Protein AF-A0A0X8FBD8-F1 (afdb_monomer)

Structure (mmCIF, N/CA/C/O backbone):
data_AF-A0A0X8FBD8-F1
#
_entry.id   AF-A0A0X8FBD8-F1
#
loop_
_atom_site.group_PDB
_atom_site.id
_atom_site.type_symbol
_atom_site.label_atom_id
_atom_site.label_alt_id
_atom_site.label_comp_id
_atom_site.label_asym_id
_atom_site.label_entity_id
_atom_site.label_seq_id
_atom_site.pdbx_PDB_ins_code
_atom_site.Cartn_x
_atom_site.Cartn_y
_atom_site.Cartn_z
_atom_site.occupancy
_atom_site.B_iso_or_equiv
_atom_site.auth_seq_id
_atom_site.auth_comp_id
_atom_site.auth_asym_id
_atom_site.auth_atom_id
_atom_site.pdbx_PDB_model_num
ATOM 1 N N . MET A 1 1 ? -49.196 6.003 57.738 1.00 84.12 1 MET A N 1
ATOM 2 C CA . MET A 1 1 ? -48.244 5.175 58.508 1.00 84.12 1 MET A CA 1
ATOM 3 C C . MET A 1 1 ? -46.988 5.990 58.676 1.00 84.12 1 MET A C 1
ATOM 5 O O . MET A 1 1 ? -46.695 6.771 57.777 1.00 84.12 1 MET A O 1
ATOM 9 N N . ARG A 1 2 ? -46.328 5.874 59.825 1.00 89.88 2 ARG A N 1
ATOM 10 C CA . ARG A 1 2 ? -45.057 6.567 60.070 1.00 89.88 2 ARG A CA 1
ATOM 11 C C . ARG A 1 2 ? -43.894 5.785 59.468 1.00 89.88 2 ARG A C 1
ATOM 13 O O . ARG A 1 2 ? -44.051 4.602 59.158 1.00 89.88 2 ARG A O 1
ATOM 20 N N . GLN A 1 3 ? -42.744 6.432 59.315 1.00 88.75 3 GLN A N 1
ATOM 21 C CA . GLN A 1 3 ? -41.568 5.834 58.681 1.00 88.75 3 GLN A CA 1
ATOM 22 C C . GLN A 1 3 ? -41.144 4.520 59.358 1.00 88.75 3 GLN A C 1
ATOM 24 O O . GLN A 1 3 ? -40.954 3.513 58.678 1.00 88.75 3 GLN A O 1
ATOM 29 N N . GLU A 1 4 ? -41.031 4.509 60.690 1.00 90.44 4 GLU A N 1
ATOM 30 C CA . GLU A 1 4 ? -40.628 3.312 61.449 1.00 90.44 4 GLU A CA 1
ATOM 31 C C . GLU A 1 4 ? -41.605 2.149 61.237 1.00 90.44 4 GLU A C 1
ATOM 33 O O . GLU A 1 4 ? -41.196 1.033 60.932 1.00 90.44 4 GLU A O 1
ATOM 38 N N . GLU A 1 5 ? -42.909 2.430 61.293 1.00 91.00 5 GLU A N 1
ATOM 39 C CA . GLU A 1 5 ? -43.962 1.429 61.091 1.00 91.00 5 GLU A CA 1
ATOM 40 C C . GLU A 1 5 ? -43.919 0.829 59.676 1.00 91.00 5 GLU A C 1
ATOM 42 O O . GLU A 1 5 ? -44.137 -0.371 59.500 1.00 91.00 5 GLU A O 1
ATOM 47 N N . PHE A 1 6 ? -43.626 1.645 58.657 1.00 93.38 6 PHE A N 1
ATOM 48 C CA . PHE A 1 6 ? -43.482 1.178 57.278 1.00 93.38 6 PHE A CA 1
ATOM 49 C C . PHE A 1 6 ? -42.265 0.266 57.109 1.00 93.38 6 PHE A C 1
ATOM 51 O O . PHE A 1 6 ? -42.386 -0.828 56.552 1.00 93.38 6 PHE A O 1
ATOM 58 N N . LEU A 1 7 ? -41.105 0.704 57.605 1.00 91.88 7 LEU A N 1
ATOM 59 C CA . LEU A 1 7 ? -39.848 -0.033 57.494 1.00 91.88 7 LEU A CA 1
ATOM 60 C C . LEU A 1 7 ? -39.889 -1.352 58.271 1.00 91.88 7 LEU A C 1
ATOM 62 O O . LEU A 1 7 ? -39.402 -2.367 57.769 1.00 91.88 7 LEU A O 1
ATOM 66 N N . ASP A 1 8 ? -40.516 -1.372 59.446 1.00 93.19 8 ASP A N 1
ATOM 67 C CA . ASP A 1 8 ? -40.697 -2.590 60.236 1.00 93.19 8 ASP A CA 1
ATOM 68 C C . ASP A 1 8 ? -41.590 -3.602 59.515 1.00 93.19 8 ASP A C 1
ATOM 70 O O . ASP A 1 8 ? -41.258 -4.788 59.435 1.00 93.19 8 ASP A O 1
ATOM 74 N N . LEU A 1 9 ? -42.703 -3.145 58.931 1.00 91.69 9 LEU A N 1
ATOM 75 C CA . LEU A 1 9 ? -43.590 -4.008 58.151 1.00 91.69 9 LEU A CA 1
ATOM 76 C C . LEU A 1 9 ? -42.899 -4.540 56.892 1.00 91.69 9 LEU A C 1
ATOM 78 O O . LEU A 1 9 ? -43.000 -5.732 56.605 1.00 91.69 9 LEU A O 1
ATOM 82 N N . LEU A 1 10 ? -42.169 -3.690 56.167 1.00 90.44 10 LEU A N 1
ATOM 83 C CA . LEU A 1 10 ? -41.401 -4.086 54.987 1.00 90.44 10 LEU A CA 1
ATOM 84 C C . LEU A 1 10 ? -40.360 -5.160 55.344 1.00 90.44 10 LEU A C 1
ATOM 86 O O . LEU A 1 10 ? -40.333 -6.229 54.734 1.00 90.44 10 LEU A O 1
ATOM 90 N N . THR A 1 11 ? -39.583 -4.929 56.405 1.00 88.88 11 THR A N 1
ATOM 91 C CA . THR A 1 11 ? -38.586 -5.87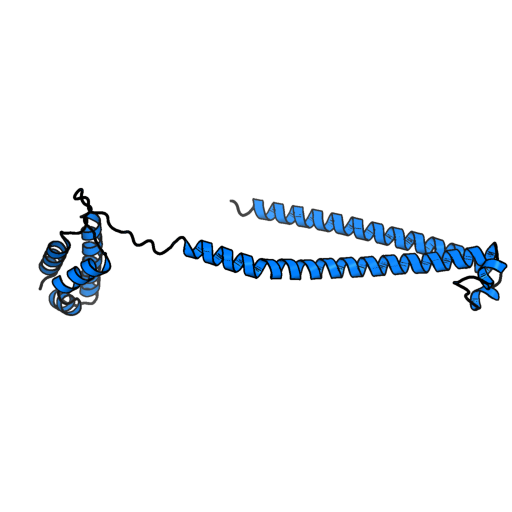3 56.941 1.00 88.88 11 THR A CA 1
ATOM 92 C C . THR A 1 11 ? -39.242 -7.196 57.356 1.00 88.88 11 THR A C 1
ATOM 94 O O . THR A 1 11 ? -38.748 -8.277 57.032 1.00 88.88 11 THR A O 1
ATOM 97 N N . TYR A 1 12 ? -40.399 -7.136 58.021 1.00 89.44 12 TYR A N 1
ATOM 98 C CA . TYR A 1 12 ? -41.150 -8.318 58.447 1.00 89.44 12 TYR A CA 1
ATOM 99 C C . TYR A 1 12 ? -41.611 -9.192 57.272 1.00 89.44 12 TYR A C 1
ATOM 101 O O . TYR A 1 12 ? -41.594 -10.425 57.382 1.00 89.44 12 TYR A O 1
ATOM 109 N N . TYR A 1 13 ? -42.023 -8.584 56.155 1.00 87.12 13 TYR A N 1
ATOM 110 C CA . TYR A 1 13 ? -42.410 -9.315 54.945 1.00 87.12 13 TYR A CA 1
ATOM 111 C C . TYR A 1 13 ? -41.198 -9.850 54.169 1.00 87.12 13 TYR A C 1
ATOM 113 O O . TYR A 1 13 ? -41.278 -10.944 53.610 1.00 87.12 13 TYR A O 1
ATOM 121 N N . LEU A 1 14 ? -40.066 -9.143 54.207 1.00 85.56 14 LEU A N 1
ATOM 122 C CA . LEU A 1 14 ? -38.806 -9.542 53.572 1.00 85.56 14 LEU A CA 1
ATOM 123 C C . LEU A 1 14 ? -37.978 -10.546 54.387 1.00 85.56 14 LEU A C 1
ATOM 125 O O . LEU A 1 14 ? -36.948 -10.994 53.901 1.00 85.56 14 LEU A O 1
ATOM 129 N N . ARG A 1 15 ? -38.433 -10.985 55.571 1.00 83.62 15 ARG A N 1
ATOM 130 C CA . ARG A 1 15 ? -37.716 -11.910 56.485 1.00 83.62 15 ARG A CA 1
ATOM 131 C C . ARG A 1 15 ? -37.234 -13.244 55.890 1.00 83.62 15 ARG A C 1
ATOM 133 O O . ARG A 1 15 ? -36.604 -14.031 56.585 1.00 83.62 15 ARG A O 1
ATOM 140 N N . ARG A 1 16 ? -37.651 -13.571 54.664 1.00 77.88 16 ARG A N 1
ATOM 141 C CA . ARG A 1 16 ? -37.208 -14.759 53.917 1.00 77.88 16 ARG A CA 1
ATOM 142 C C . ARG A 1 16 ? -35.927 -14.509 53.112 1.00 77.88 16 ARG A C 1
ATOM 144 O O . ARG A 1 16 ? -35.362 -15.468 52.599 1.00 77.88 16 ARG A O 1
ATOM 151 N N . LEU A 1 17 ? -35.506 -13.253 52.975 1.00 75.88 17 LEU A N 1
ATOM 152 C CA . LEU A 1 17 ? -34.260 -12.850 52.332 1.00 75.88 17 LEU A CA 1
ATOM 153 C C . LEU A 1 17 ? -33.100 -12.844 53.344 1.00 75.88 17 LEU A C 1
ATOM 155 O O . LEU A 1 17 ? -33.345 -12.798 54.549 1.00 75.88 17 LEU A O 1
ATOM 159 N N . PRO A 1 18 ? -31.837 -12.874 52.884 1.00 77.38 18 PRO A N 1
ATOM 160 C CA . PRO A 1 18 ? -30.685 -12.704 53.764 1.00 77.38 18 PRO A CA 1
ATOM 161 C C . PRO A 1 18 ? -30.680 -11.334 54.449 1.00 77.38 18 PRO A C 1
ATOM 163 O O . PRO A 1 18 ? -30.996 -10.323 53.820 1.00 77.38 18 PRO A O 1
ATOM 166 N N . ASP A 1 19 ? -30.222 -11.287 55.702 1.00 77.50 19 ASP A N 1
ATOM 167 C CA . ASP A 1 19 ? -30.170 -10.057 56.508 1.00 77.50 19 ASP A CA 1
ATOM 168 C C . ASP A 1 19 ? -29.402 -8.913 55.827 1.00 77.50 19 ASP A C 1
ATOM 170 O O . ASP A 1 19 ? -29.756 -7.748 56.001 1.00 77.50 19 ASP A O 1
ATOM 174 N N . SER A 1 20 ? -28.381 -9.226 55.018 1.00 73.75 20 SER A N 1
ATOM 175 C CA . SER A 1 20 ? -27.638 -8.227 54.240 1.00 73.75 20 SER A CA 1
ATOM 176 C C . SER A 1 20 ? -28.516 -7.533 53.196 1.00 73.75 20 SER A C 1
ATOM 178 O O . SER A 1 20 ? -28.495 -6.315 53.096 1.00 73.75 20 SER A O 1
ATOM 180 N N . VAL A 1 21 ? -29.340 -8.296 52.473 1.00 75.31 21 VAL A N 1
ATOM 181 C CA . VAL A 1 21 ? -30.252 -7.767 51.446 1.00 75.31 21 VAL A CA 1
ATOM 182 C C . VAL A 1 21 ? -31.375 -6.964 52.098 1.00 75.31 21 VAL A C 1
ATOM 184 O O . VAL A 1 21 ? -31.746 -5.899 51.615 1.00 75.31 21 VAL A O 1
ATOM 187 N N . ILE A 1 22 ? -31.892 -7.442 53.233 1.00 83.44 22 ILE A N 1
ATOM 188 C CA . ILE A 1 22 ? -32.902 -6.719 54.012 1.00 83.44 22 ILE A CA 1
ATOM 189 C C . ILE A 1 22 ? -32.346 -5.373 54.500 1.00 83.44 22 ILE A C 1
ATOM 191 O O . ILE A 1 22 ? -33.050 -4.365 54.439 1.00 83.44 22 ILE A O 1
ATOM 195 N N . ALA A 1 23 ? -31.097 -5.343 54.977 1.00 83.00 23 ALA A N 1
ATOM 196 C CA . ALA A 1 23 ? -30.445 -4.117 55.425 1.00 83.00 23 ALA A CA 1
ATOM 197 C C . ALA A 1 23 ? -30.258 -3.108 54.283 1.00 83.00 23 ALA A C 1
ATOM 199 O O . ALA A 1 23 ? -30.539 -1.927 54.494 1.00 83.00 23 ALA A O 1
ATOM 200 N N . ASP A 1 24 ? -29.858 -3.576 53.099 1.00 81.06 24 ASP A N 1
ATOM 201 C CA . ASP A 1 24 ? -29.696 -2.744 51.903 1.00 81.06 24 ASP A CA 1
ATOM 202 C C . ASP A 1 24 ? -31.042 -2.154 51.449 1.00 81.06 24 ASP A C 1
ATOM 204 O O . ASP A 1 24 ? -31.176 -0.937 51.336 1.00 81.06 24 ASP A O 1
ATOM 208 N N . ILE A 1 25 ? -32.089 -2.980 51.310 1.00 84.06 25 ILE A N 1
ATOM 209 C CA . ILE A 1 25 ? -33.434 -2.502 50.938 1.00 84.06 25 ILE A CA 1
ATOM 210 C C . ILE A 1 25 ? -33.949 -1.493 51.972 1.00 84.06 25 ILE A C 1
ATOM 212 O O . ILE A 1 25 ? -34.486 -0.442 51.626 1.00 84.06 25 ILE A O 1
ATOM 216 N N . ARG A 1 26 ? -33.777 -1.777 53.267 1.00 89.88 26 ARG A N 1
ATOM 217 C CA . ARG A 1 26 ? -34.198 -0.859 54.333 1.00 89.88 26 ARG A CA 1
ATOM 218 C C . ARG A 1 26 ? -33.474 0.487 54.242 1.00 89.88 26 ARG A C 1
ATOM 220 O O . ARG A 1 26 ? -34.102 1.516 54.493 1.00 89.88 26 ARG A O 1
ATOM 227 N N . GLN A 1 27 ? -32.185 0.483 53.904 1.00 87.50 27 GLN A N 1
ATOM 228 C CA . GLN A 1 27 ? -31.391 1.696 53.722 1.00 87.50 27 GLN A CA 1
ATOM 229 C C . GLN A 1 27 ? -31.925 2.540 52.556 1.00 87.50 27 GLN A C 1
ATOM 231 O O . GLN A 1 27 ? -32.144 3.736 52.743 1.00 87.50 27 GLN A O 1
ATOM 236 N N . ASP A 1 28 ? -32.229 1.924 51.411 1.00 85.50 28 ASP A N 1
ATOM 237 C CA . ASP A 1 28 ? -32.773 2.616 50.233 1.00 85.50 28 ASP A CA 1
ATOM 238 C C . ASP A 1 28 ? -34.084 3.351 50.556 1.00 85.50 28 ASP A C 1
ATOM 240 O O . ASP A 1 28 ? -34.264 4.529 50.231 1.00 85.50 28 ASP A O 1
ATOM 244 N N . TYR A 1 29 ? -35.003 2.682 51.260 1.00 88.38 29 TYR A N 1
ATOM 245 C CA . TYR A 1 29 ? -36.258 3.312 51.670 1.00 88.38 29 TYR A CA 1
ATOM 246 C C . TYR A 1 29 ? -36.037 4.390 52.734 1.00 88.38 29 TYR A C 1
ATOM 248 O O . TYR A 1 29 ? -36.679 5.436 52.673 1.00 88.38 29 TYR A O 1
ATOM 256 N N . MET A 1 30 ? -35.108 4.204 53.674 1.00 90.12 30 MET A N 1
ATOM 257 C CA . MET A 1 30 ? -34.765 5.241 54.652 1.00 90.12 30 MET A CA 1
ATOM 258 C C . MET A 1 30 ? -34.222 6.510 53.975 1.00 90.12 30 MET A C 1
ATOM 260 O O . MET A 1 30 ? -34.601 7.620 54.355 1.00 90.12 30 MET A O 1
ATOM 264 N N . GLU A 1 31 ? -33.391 6.363 52.941 1.00 87.19 31 GLU A N 1
ATOM 265 C CA . GLU A 1 31 ? -32.913 7.479 52.119 1.00 87.19 31 GLU A CA 1
ATOM 266 C C . GLU A 1 31 ? -34.060 8.149 51.351 1.00 87.19 31 GLU A C 1
ATOM 268 O O . GLU A 1 31 ? -34.134 9.380 51.302 1.00 87.19 31 GLU A O 1
ATOM 273 N N . HIS A 1 32 ? -35.020 7.370 50.844 1.00 83.75 32 HIS A N 1
ATOM 274 C CA . HIS A 1 32 ? -36.220 7.904 50.199 1.00 83.75 32 HIS A CA 1
ATOM 275 C C . HIS A 1 32 ? -37.081 8.745 51.160 1.00 83.75 32 HIS A C 1
ATOM 277 O O . HIS A 1 32 ? -37.551 9.826 50.790 1.00 83.75 32 HIS A O 1
ATOM 283 N N . TYR A 1 33 ? -37.262 8.298 52.408 1.00 89.31 33 TYR A N 1
ATOM 284 C CA . TYR A 1 33 ? -37.936 9.094 53.441 1.00 89.31 33 TYR A CA 1
ATOM 285 C C . TYR A 1 33 ? -37.159 10.374 53.761 1.00 89.31 33 TYR A C 1
ATOM 287 O O . TYR A 1 33 ? -37.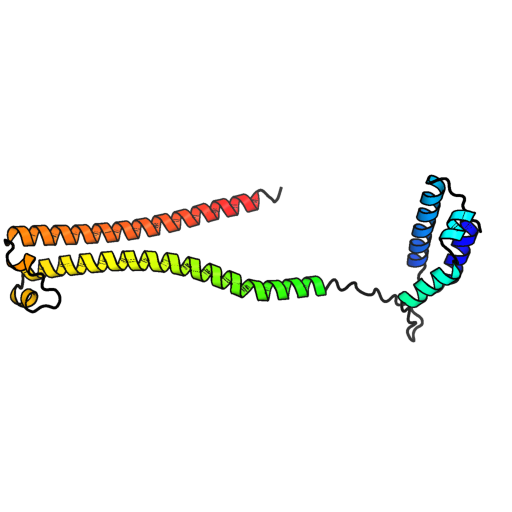752 11.452 53.806 1.00 89.31 33 TYR A O 1
ATOM 295 N N . ALA A 1 34 ? -35.832 10.297 53.895 1.00 88.69 34 ALA A N 1
ATOM 296 C CA . ALA A 1 34 ? -34.993 11.471 54.136 1.00 88.69 34 ALA A CA 1
ATOM 297 C C . ALA A 1 34 ? -35.103 12.511 53.004 1.00 88.69 34 ALA A C 1
ATOM 299 O O . ALA A 1 34 ? -35.205 13.712 53.265 1.00 88.69 34 ALA A O 1
ATOM 300 N N . MET A 1 35 ? -35.146 12.062 51.745 1.00 84.38 35 MET A N 1
ATOM 301 C CA . MET A 1 35 ? -35.350 12.934 50.585 1.00 84.38 35 MET A CA 1
ATOM 302 C C . MET A 1 35 ? -36.744 13.572 50.567 1.00 84.38 35 MET A C 1
ATOM 304 O O . MET A 1 35 ? -36.861 14.760 50.267 1.00 84.38 35 MET A O 1
ATOM 308 N N . GLY A 1 36 ? -37.794 12.817 50.900 1.00 83.00 36 GLY A N 1
ATOM 309 C CA . GLY A 1 36 ? -39.162 13.338 50.975 1.00 83.00 36 GLY A CA 1
ATOM 310 C C . GLY A 1 36 ? -39.339 14.376 52.087 1.00 83.00 36 GLY A C 1
ATOM 311 O O . GLY A 1 36 ? -39.935 15.430 51.857 1.00 83.00 36 GLY A O 1
ATOM 312 N N . LEU A 1 37 ? -38.737 14.134 53.255 1.00 89.81 37 LEU A N 1
ATOM 313 C CA . LEU A 1 37 ? -38.725 15.078 54.376 1.00 89.81 37 LEU A CA 1
ATOM 314 C C . LEU A 1 37 ? -37.976 16.369 54.015 1.00 89.81 37 LEU A C 1
ATOM 316 O O . LEU A 1 37 ? -38.448 17.466 54.310 1.00 89.81 37 LEU A O 1
ATOM 320 N N . ALA A 1 38 ? -36.847 16.263 53.306 1.00 87.12 38 ALA A N 1
ATOM 321 C CA . ALA A 1 38 ? -36.103 17.424 52.812 1.00 87.12 38 ALA A CA 1
ATOM 322 C C . ALA A 1 38 ? -36.897 18.259 51.787 1.00 87.12 38 ALA A C 1
ATOM 324 O O . ALA A 1 38 ? -36.665 19.459 51.652 1.00 87.12 38 ALA A O 1
ATOM 325 N N . GLN A 1 39 ? -37.848 17.640 51.082 1.00 84.75 39 GLN A N 1
ATOM 326 C CA . GLN A 1 39 ? -38.773 18.307 50.160 1.00 84.75 39 GLN A CA 1
ATOM 327 C C . GLN A 1 39 ? -40.015 18.886 50.863 1.00 84.75 39 GLN A C 1
ATOM 329 O O . GLN A 1 39 ? -40.869 19.471 50.199 1.00 84.75 39 GLN A O 1
ATOM 334 N N . GLY A 1 40 ? -40.108 18.761 52.191 1.00 88.88 40 GLY A N 1
ATOM 335 C CA . GLY A 1 40 ? -41.201 19.301 52.998 1.00 88.88 40 GLY A CA 1
ATOM 336 C C . GLY A 1 40 ? -42.455 18.426 53.057 1.00 88.88 40 GLY A C 1
ATOM 337 O O . GLY A 1 40 ? -43.488 18.918 53.505 1.00 88.88 40 GLY A O 1
ATOM 338 N N . LYS A 1 41 ? -42.384 17.161 52.618 1.00 89.44 41 LYS A N 1
ATOM 339 C CA . LYS A 1 41 ? -43.482 16.190 52.762 1.00 89.44 41 LYS A CA 1
ATOM 340 C C . LYS A 1 41 ? -43.508 15.612 54.173 1.00 89.44 41 LYS A C 1
ATOM 342 O O . LYS A 1 41 ? -42.465 15.515 54.820 1.00 89.44 41 LYS A O 1
ATOM 347 N N . THR A 1 42 ? -44.679 15.194 54.642 1.00 90.19 42 THR A N 1
ATOM 348 C CA . THR A 1 42 ? -44.794 14.450 55.909 1.00 90.19 42 THR A CA 1
ATOM 349 C C . THR A 1 42 ? -44.467 12.968 55.715 1.00 90.19 42 THR A C 1
ATOM 351 O O . THR A 1 42 ? -44.529 12.440 54.603 1.00 90.19 42 THR A O 1
ATOM 354 N N . GLU A 1 43 ? -44.130 12.258 56.795 1.00 89.81 43 GLU A N 1
ATOM 355 C CA . GLU A 1 43 ? -43.881 10.809 56.729 1.00 89.81 43 GLU A CA 1
ATOM 356 C C . GLU A 1 43 ? -45.104 10.044 56.206 1.00 89.81 43 GLU A C 1
ATOM 358 O O . GLU A 1 43 ? -44.971 9.069 55.461 1.00 89.81 43 GLU A O 1
ATOM 363 N N . GLU A 1 44 ? -46.307 10.490 56.563 1.00 89.88 44 GLU A N 1
ATOM 364 C CA . GLU A 1 44 ? -47.553 9.880 56.122 1.00 89.88 44 GLU A CA 1
ATOM 365 C C . GLU A 1 44 ? -47.787 10.058 54.620 1.00 89.88 44 GLU A C 1
ATOM 367 O O . GLU A 1 44 ? -48.250 9.115 53.978 1.00 89.88 44 GLU A O 1
ATOM 372 N N . GLU A 1 45 ? -47.446 11.221 54.059 1.00 87.62 45 GLU A N 1
ATOM 373 C CA . GLU A 1 45 ? -47.540 11.498 52.620 1.00 87.62 45 GLU A CA 1
ATOM 374 C C . GLU A 1 45 ? -46.558 10.639 51.825 1.00 87.62 45 GLU A C 1
ATOM 376 O O . GLU A 1 45 ? -46.950 9.991 50.857 1.00 87.62 45 GLU A O 1
ATOM 381 N N . ILE A 1 46 ? -45.303 10.553 52.277 1.00 88.56 46 ILE A N 1
ATOM 382 C CA . ILE A 1 46 ? -44.279 9.708 51.644 1.00 88.56 46 ILE A CA 1
ATOM 383 C C . ILE A 1 46 ? -44.730 8.246 51.656 1.00 88.56 46 ILE A C 1
ATOM 385 O O . ILE A 1 46 ? -44.648 7.548 50.651 1.00 88.56 46 ILE A O 1
ATOM 389 N N . SER A 1 47 ? -45.274 7.788 52.780 1.00 89.56 47 SER A N 1
ATOM 390 C CA . SER A 1 47 ? -45.783 6.425 52.914 1.00 89.56 47 SER A CA 1
ATOM 391 C C . SER A 1 47 ? -46.966 6.130 51.985 1.00 89.56 47 SER A C 1
ATOM 393 O O . SER A 1 47 ? -47.101 5.014 51.490 1.00 89.56 47 SER A O 1
ATOM 395 N N . GLN A 1 48 ? -47.840 7.111 51.750 1.00 87.62 48 GLN A N 1
ATOM 396 C CA . GLN A 1 48 ? -48.944 6.977 50.798 1.00 87.62 48 GLN A CA 1
ATOM 397 C C . GLN A 1 48 ? -48.447 6.929 49.350 1.00 87.62 48 GLN A C 1
ATOM 399 O O . GLN A 1 48 ? -48.983 6.154 48.562 1.00 87.62 48 GLN A O 1
ATOM 404 N N . GLU A 1 49 ? -47.422 7.715 49.013 1.00 85.50 49 GLU A N 1
ATOM 405 C CA . GLU A 1 49 ? -46.783 7.695 47.692 1.00 85.50 49 GLU A CA 1
ATOM 406 C C . GLU A 1 49 ? -46.048 6.379 47.419 1.00 85.50 49 GLU A C 1
ATOM 408 O O . GLU A 1 49 ? -46.116 5.860 46.306 1.00 85.50 49 GLU A O 1
ATOM 413 N N . LEU A 1 50 ? -45.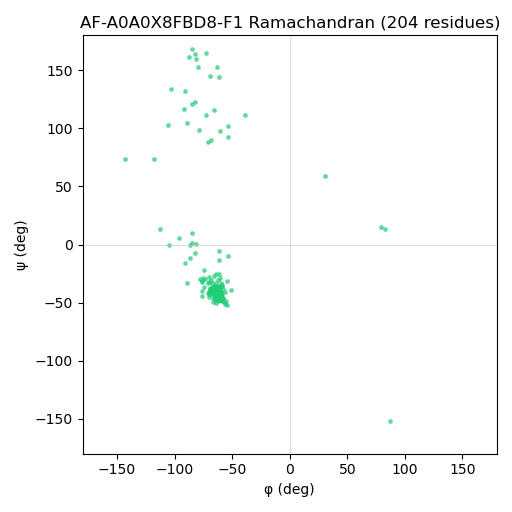372 5.828 48.431 1.00 85.50 50 LEU A N 1
ATOM 414 C CA . LEU A 1 50 ? -44.671 4.547 48.333 1.00 85.50 50 LEU A CA 1
ATOM 415 C C . LEU A 1 50 ? -45.634 3.362 48.175 1.00 85.50 50 LEU A C 1
ATOM 417 O O . LEU A 1 50 ? -45.292 2.378 47.524 1.00 85.50 50 LEU A O 1
ATOM 421 N N . GLY A 1 51 ? -46.841 3.448 48.737 1.00 86.94 51 GLY A N 1
ATOM 422 C CA . GLY A 1 51 ? -47.853 2.398 48.641 1.00 86.94 51 GLY A CA 1
ATOM 423 C C . GLY A 1 51 ? -47.727 1.332 49.733 1.00 86.94 51 GLY A C 1
ATOM 424 O O . GLY A 1 51 ? -47.305 1.605 50.853 1.00 86.94 51 GLY A O 1
ATOM 425 N N . SER A 1 52 ? -48.167 0.103 49.454 1.00 89.38 52 SER A N 1
ATOM 426 C CA . SER A 1 52 ? -48.248 -0.961 50.463 1.00 89.38 52 SER A CA 1
ATOM 427 C C . SER A 1 52 ? -46.892 -1.653 50.683 1.00 89.38 52 SER A C 1
ATOM 429 O O . SER A 1 52 ? -46.387 -2.282 49.749 1.00 89.38 52 SER A O 1
ATOM 431 N N . PRO A 1 53 ? -46.332 -1.679 51.915 1.00 88.19 53 PRO A N 1
ATOM 432 C CA . PRO A 1 53 ? -45.069 -2.377 52.194 1.00 88.19 53 PRO A CA 1
ATOM 433 C C . PRO A 1 53 ? -45.159 -3.884 51.912 1.00 88.19 53 PRO A C 1
ATOM 435 O O . PRO A 1 53 ? -44.162 -4.529 51.601 1.00 88.19 53 PRO A O 1
ATOM 438 N N . ARG A 1 54 ? -46.369 -4.457 51.980 1.00 86.44 54 ARG A N 1
ATOM 439 C CA . ARG A 1 54 ? -46.622 -5.860 51.635 1.00 86.44 54 ARG A CA 1
ATOM 440 C C . ARG A 1 54 ? -46.497 -6.114 50.136 1.00 86.44 54 ARG A C 1
ATOM 442 O O . ARG A 1 54 ? -45.964 -7.147 49.753 1.00 86.44 54 ARG A O 1
ATOM 449 N N . GLU A 1 55 ? -47.028 -5.223 49.305 1.00 83.75 55 GLU A N 1
ATOM 450 C CA . GLU A 1 55 ? -46.978 -5.375 47.844 1.00 83.75 55 GLU A CA 1
ATOM 451 C C . GLU A 1 55 ? -45.555 -5.190 47.335 1.00 83.75 55 GLU A C 1
ATOM 453 O O . GLU A 1 55 ? -45.084 -6.019 46.564 1.00 83.75 55 GLU A O 1
ATOM 458 N N . ILE A 1 56 ? -44.850 -4.192 47.872 1.00 85.00 56 ILE A N 1
ATOM 459 C CA . ILE A 1 56 ? -43.422 -3.979 47.627 1.00 85.00 56 ILE A CA 1
ATOM 460 C C . ILE A 1 56 ? -42.634 -5.250 47.964 1.00 85.00 56 ILE A C 1
ATOM 462 O O . ILE A 1 56 ? -41.899 -5.764 47.130 1.00 85.00 56 ILE A O 1
ATOM 466 N N . ALA A 1 57 ? -42.825 -5.813 49.162 1.00 85.38 57 ALA A N 1
ATOM 467 C CA . ALA A 1 57 ? -42.120 -7.030 49.555 1.00 85.38 57 ALA A CA 1
ATOM 468 C C . ALA A 1 57 ? -42.447 -8.240 48.664 1.00 85.38 57 ALA A C 1
ATOM 470 O O . ALA A 1 57 ? -41.566 -9.051 48.397 1.00 85.38 57 ALA A O 1
ATOM 471 N N . ILE A 1 58 ? -43.698 -8.383 48.214 1.00 80.25 58 ILE A N 1
ATOM 472 C CA . ILE A 1 58 ? -44.092 -9.455 47.289 1.00 80.25 58 ILE A CA 1
ATOM 473 C C . ILE A 1 58 ? -43.402 -9.278 45.935 1.00 80.25 58 ILE A C 1
ATOM 475 O O . ILE A 1 58 ? -42.925 -10.270 45.397 1.00 80.25 58 ILE A O 1
ATOM 479 N N . ASP A 1 59 ? -43.310 -8.052 45.419 1.00 81.00 59 ASP A N 1
ATOM 480 C CA . ASP A 1 59 ? -42.613 -7.760 44.162 1.00 81.00 59 ASP A CA 1
ATOM 481 C C . ASP A 1 59 ? -41.120 -8.109 44.250 1.00 81.00 59 ASP A C 1
ATOM 483 O O . ASP A 1 59 ? -40.588 -8.783 43.369 1.00 81.00 59 ASP A O 1
ATOM 487 N N . TYR A 1 60 ? -40.461 -7.771 45.365 1.00 79.12 60 TYR A N 1
ATOM 488 C CA . TYR A 1 60 ? -39.089 -8.220 45.628 1.00 79.12 60 TYR A CA 1
ATOM 489 C C . TYR A 1 60 ? -38.988 -9.751 45.672 1.00 79.12 60 TYR A C 1
ATOM 491 O O . TYR A 1 60 ? -38.115 -10.335 45.042 1.00 79.12 60 TYR A O 1
ATOM 499 N N . LEU A 1 61 ? -39.895 -10.431 46.376 1.00 77.62 61 LEU A N 1
ATOM 500 C CA . LEU A 1 61 ? -39.864 -11.893 46.490 1.00 77.62 61 LEU A CA 1
ATOM 501 C C . LEU A 1 61 ? -40.159 -12.616 45.161 1.00 77.62 61 LEU A C 1
ATOM 503 O O . LEU A 1 61 ? -39.613 -13.698 44.938 1.00 77.62 61 LEU A O 1
ATOM 507 N N . ASP A 1 62 ? -41.009 -12.050 44.301 1.00 72.81 62 ASP A N 1
ATOM 508 C CA . ASP A 1 62 ? -41.359 -12.613 42.990 1.00 72.81 62 ASP A CA 1
ATOM 509 C C . ASP A 1 62 ? -40.234 -12.394 41.964 1.00 72.81 62 ASP A C 1
ATOM 511 O O . ASP A 1 62 ? -39.873 -13.310 41.216 1.00 72.81 62 ASP A O 1
ATOM 515 N N . ASN A 1 63 ? -39.602 -11.215 41.989 1.00 62.62 63 ASN A N 1
ATOM 516 C CA . ASN A 1 63 ? -38.473 -10.893 41.118 1.00 62.62 63 ASN A CA 1
ATOM 517 C C . ASN A 1 63 ? -37.194 -11.670 41.481 1.00 62.62 63 ASN A C 1
ATOM 519 O O . ASN A 1 63 ? -36.436 -12.040 40.581 1.00 62.62 63 ASN A O 1
ATOM 523 N N . GLU A 1 64 ? -36.959 -11.986 42.760 1.00 58.50 64 GLU A N 1
ATOM 524 C CA . GLU A 1 64 ? -35.678 -12.559 43.204 1.00 58.50 64 GLU A CA 1
ATOM 525 C C . GLU A 1 64 ? -35.574 -14.099 43.110 1.00 58.50 64 GLU A C 1
ATOM 527 O O . GLU A 1 64 ? -34.524 -14.642 43.445 1.00 58.50 64 GLU A O 1
ATOM 532 N N . ARG A 1 65 ? -36.614 -14.834 42.661 1.00 48.78 65 ARG A N 1
ATOM 533 C CA . ARG A 1 65 ? -36.636 -16.320 42.529 1.00 48.78 65 ARG A CA 1
ATOM 534 C C . ARG A 1 65 ? -35.757 -17.052 43.562 1.00 48.78 65 ARG A C 1
ATOM 536 O O . ARG A 1 65 ? -34.838 -17.797 43.213 1.00 48.78 65 ARG A O 1
ATOM 543 N N . VAL A 1 66 ? -36.043 -16.832 44.841 1.00 51.66 66 VAL A N 1
ATOM 544 C CA . VAL A 1 66 ? -35.365 -17.520 45.945 1.00 51.66 66 VAL A CA 1
ATOM 545 C C . VAL A 1 66 ? -35.848 -18.970 45.977 1.00 51.66 66 VAL A C 1
ATOM 547 O O . VAL A 1 66 ? -37.010 -19.231 46.290 1.00 51.66 66 VAL A O 1
ATOM 550 N N . PHE A 1 67 ? -34.973 -19.921 45.645 1.00 48.47 67 PHE A N 1
ATOM 551 C CA . PHE A 1 67 ? -35.238 -21.349 45.833 1.00 48.47 67 PHE A CA 1
ATOM 552 C C . PHE A 1 67 ? -34.483 -21.851 47.066 1.00 48.47 67 PHE A C 1
ATOM 554 O O . PHE A 1 67 ? -33.309 -21.543 47.253 1.00 48.47 67 PHE A O 1
ATOM 561 N N . ILE A 1 68 ? -35.183 -22.613 47.905 1.00 47.06 68 ILE A N 1
ATOM 562 C CA . ILE A 1 68 ? -34.608 -23.355 49.030 1.00 47.06 68 ILE A CA 1
ATOM 563 C C . ILE A 1 68 ? -34.115 -24.682 48.445 1.00 47.06 68 ILE A C 1
ATOM 565 O O . ILE A 1 68 ? -34.915 -25.394 47.834 1.00 47.06 68 ILE A O 1
ATOM 569 N N . ASP A 1 69 ? -32.822 -24.981 48.563 1.00 46.88 69 ASP A N 1
ATOM 570 C CA . ASP A 1 69 ? -32.298 -26.299 48.198 1.00 46.88 69 ASP A CA 1
ATOM 571 C C . ASP A 1 69 ? -32.715 -27.366 49.228 1.00 46.88 69 ASP A C 1
ATOM 573 O O . ASP A 1 69 ? -33.166 -27.051 50.332 1.00 46.88 69 ASP A O 1
ATOM 577 N N . ASP A 1 70 ? -32.588 -28.647 48.871 1.00 46.44 70 ASP A N 1
ATOM 578 C CA . ASP A 1 70 ? -32.986 -29.779 49.727 1.00 46.44 70 ASP A CA 1
ATOM 579 C C . ASP A 1 70 ? -32.209 -29.845 51.070 1.00 46.44 70 ASP A C 1
ATOM 581 O O . ASP A 1 70 ? -32.543 -30.653 51.938 1.00 46.44 70 ASP A O 1
ATOM 585 N N . GLU A 1 71 ? -31.206 -28.978 51.273 1.00 51.97 71 GLU A N 1
ATOM 586 C CA . GLU A 1 71 ? -30.385 -28.857 52.486 1.00 51.97 71 GLU A CA 1
ATOM 587 C C . GLU A 1 71 ? -30.735 -27.623 53.349 1.00 51.97 71 GLU A C 1
ATOM 589 O O . GLU A 1 71 ? -30.179 -27.445 54.436 1.00 51.97 71 GLU A O 1
ATOM 594 N N . GLY A 1 72 ? -31.709 -26.804 52.934 1.00 44.31 72 GLY A N 1
ATOM 595 C CA . GLY A 1 72 ? -32.217 -25.675 53.717 1.00 44.31 72 GLY A CA 1
ATOM 596 C C . GLY A 1 72 ? -31.339 -24.420 53.679 1.00 44.31 72 GLY A C 1
ATOM 597 O O . GLY A 1 72 ? -31.536 -23.524 54.506 1.00 44.31 72 GLY A O 1
ATOM 598 N N . ALA A 1 73 ? -30.393 -24.325 52.740 1.00 42.91 73 ALA A N 1
ATOM 599 C CA . ALA A 1 73 ? -29.562 -23.143 52.550 1.00 42.91 73 ALA A CA 1
ATOM 600 C C . ALA A 1 73 ? -30.206 -22.171 51.541 1.00 42.91 73 ALA A C 1
ATOM 602 O O . ALA A 1 73 ? -30.648 -22.546 50.455 1.00 42.91 73 ALA A O 1
ATOM 603 N N . LEU A 1 74 ? -30.270 -20.885 51.907 1.00 47.03 74 LEU A N 1
ATOM 604 C CA . LEU A 1 74 ? -30.787 -19.822 51.040 1.00 47.03 74 LEU A CA 1
ATOM 605 C C . LEU A 1 74 ? -29.715 -19.418 50.021 1.00 47.03 74 LEU A C 1
ATOM 607 O O . LEU A 1 74 ? -28.827 -18.620 50.322 1.00 47.03 74 LEU A O 1
ATOM 611 N N . ALA A 1 75 ? -29.808 -19.953 48.805 1.00 48.22 75 ALA A N 1
ATOM 612 C CA . ALA A 1 75 ? -28.999 -19.509 47.678 1.00 48.22 75 ALA A CA 1
ATOM 613 C C . ALA A 1 75 ? -29.719 -18.365 46.947 1.00 48.22 75 ALA A C 1
ATOM 615 O O . ALA A 1 75 ? -30.678 -18.583 46.205 1.00 48.22 75 ALA A O 1
ATOM 616 N N . VAL A 1 76 ? -29.252 -17.128 47.153 1.00 45.16 76 VAL A N 1
ATOM 617 C CA . VAL A 1 76 ? -29.639 -15.996 46.302 1.00 45.16 76 VAL A CA 1
ATOM 618 C C . VAL A 1 76 ? -29.072 -16.274 44.920 1.00 45.16 76 VAL A C 1
ATOM 620 O O . VAL A 1 76 ? -27.855 -16.346 44.735 1.00 45.16 76 VAL A O 1
ATOM 623 N N . ASN A 1 77 ? -29.956 -16.456 43.945 1.00 45.75 77 ASN A N 1
ATOM 624 C CA . ASN A 1 77 ? -29.556 -16.443 42.555 1.00 45.75 77 ASN A CA 1
ATOM 625 C C . ASN A 1 77 ? -29.225 -14.979 42.252 1.00 45.75 77 ASN A C 1
ATOM 627 O O . ASN A 1 77 ? -30.105 -14.216 41.865 1.00 45.75 77 ASN A O 1
ATOM 631 N N . GLU A 1 78 ? -27.969 -14.571 42.485 1.00 43.16 78 GLU A N 1
ATOM 632 C CA . GLU A 1 78 ? -27.402 -13.403 41.820 1.00 43.16 78 GLU A CA 1
ATOM 633 C C . GLU A 1 78 ? -27.612 -13.679 40.338 1.00 43.16 78 GLU A C 1
ATOM 635 O O . GLU A 1 78 ? -26.816 -14.372 39.694 1.00 43.16 78 GLU A O 1
ATOM 640 N N . SER A 1 79 ? -28.736 -13.202 39.802 1.00 42.97 79 SER A N 1
ATOM 641 C CA . SER A 1 79 ? -28.940 -13.161 38.379 1.00 42.97 79 SER A CA 1
ATOM 642 C C . SER A 1 79 ? -27.815 -12.269 37.902 1.00 42.97 79 SER A C 1
ATOM 644 O O . SER A 1 79 ? -27.805 -11.046 38.046 1.00 42.97 79 SER A O 1
ATOM 646 N N . GLN A 1 80 ? -26.761 -12.935 37.444 1.00 45.06 80 GLN A N 1
ATOM 647 C CA . GLN A 1 80 ? -25.677 -12.295 36.769 1.00 45.06 80 GLN A CA 1
ATOM 648 C C . GLN A 1 80 ? -26.353 -11.526 35.650 1.00 45.06 80 GLN A C 1
ATOM 650 O O . GLN A 1 80 ? -26.696 -12.097 34.615 1.00 45.06 80 GLN A O 1
ATOM 655 N N . LYS A 1 81 ? -26.502 -10.207 35.830 1.00 42.97 81 LYS A N 1
ATOM 656 C CA . LYS A 1 81 ? -26.378 -9.261 34.731 1.00 42.97 81 LYS A CA 1
ATOM 657 C C . LYS A 1 81 ? -25.231 -9.832 33.921 1.00 42.97 81 LYS A C 1
ATOM 659 O O . LYS A 1 81 ? -24.139 -9.894 34.494 1.00 42.97 81 LYS A O 1
ATOM 664 N N . PRO A 1 82 ? -25.446 -10.350 32.701 1.00 46.81 82 PRO A N 1
ATOM 665 C CA . PRO A 1 82 ? -24.451 -11.204 32.085 1.00 46.81 82 PRO A CA 1
ATOM 666 C C . PRO A 1 82 ? -23.232 -10.336 31.766 1.00 46.81 82 PRO A C 1
ATOM 668 O O . PRO A 1 82 ? -23.091 -9.737 30.705 1.00 46.81 82 PRO A O 1
ATOM 671 N N . ARG A 1 83 ? -22.305 -10.235 32.722 1.00 53.97 83 ARG A N 1
ATOM 672 C CA . ARG A 1 83 ? -20.986 -9.622 32.564 1.00 53.97 83 ARG A CA 1
ATOM 673 C C . ARG A 1 83 ? -20.193 -10.388 31.496 1.00 53.97 83 ARG A C 1
ATOM 675 O O . ARG A 1 83 ? -19.220 -9.866 30.963 1.00 53.97 83 ARG A O 1
ATOM 682 N N . THR A 1 84 ? -20.678 -11.569 31.112 1.00 54.28 84 THR A N 1
ATOM 683 C CA . THR A 1 84 ? -20.229 -12.425 30.015 1.00 54.28 84 THR A CA 1
ATOM 684 C C . THR A 1 84 ? -20.684 -11.987 28.615 1.00 54.28 84 THR A C 1
ATOM 686 O O . THR A 1 84 ? -19.914 -12.185 27.673 1.00 54.28 84 THR A O 1
ATOM 689 N N . VAL A 1 85 ? -21.840 -11.326 28.412 1.00 60.06 85 VAL A N 1
ATOM 690 C CA . VAL A 1 85 ? -22.219 -10.888 27.043 1.00 60.06 85 VAL A CA 1
ATOM 691 C C . VAL A 1 85 ? -21.398 -9.706 26.566 1.00 60.06 85 VAL A C 1
ATOM 693 O O . VAL A 1 85 ? -21.134 -9.616 25.376 1.00 60.06 85 VAL A O 1
ATOM 696 N N . HIS A 1 86 ? -20.926 -8.820 27.442 1.00 68.19 86 HIS A N 1
ATOM 697 C CA . HIS A 1 86 ? -20.132 -7.684 26.968 1.00 68.19 86 HIS A CA 1
ATOM 698 C C . HIS A 1 86 ? -18.803 -8.137 26.327 1.00 68.19 86 HIS A C 1
ATOM 700 O O . HIS A 1 86 ? -18.350 -7.539 25.351 1.00 68.19 86 HIS A O 1
ATOM 706 N N . TRP A 1 87 ? -18.203 -9.229 26.820 1.00 74.75 87 TRP A N 1
ATOM 707 C CA . TRP A 1 87 ? -17.044 -9.863 26.180 1.00 74.75 87 TRP A CA 1
ATOM 708 C C . TRP A 1 87 ? -17.428 -10.570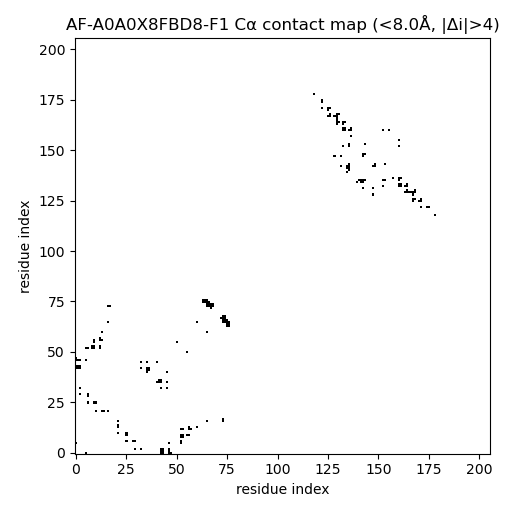 24.873 1.00 74.75 87 TRP A C 1
ATOM 710 O O . TRP A 1 87 ? -16.738 -10.399 23.869 1.00 74.75 87 TRP A O 1
ATOM 720 N N . PHE A 1 88 ? -18.566 -11.273 24.850 1.00 80.38 88 PHE A N 1
ATOM 721 C CA . PHE A 1 88 ? -19.090 -11.917 23.640 1.00 80.38 88 PHE A CA 1
ATOM 722 C C . PHE A 1 88 ? -19.376 -10.902 22.518 1.00 80.38 88 PHE A C 1
ATOM 724 O O . PHE A 1 88 ? -18.953 -11.095 21.383 1.00 80.38 88 PHE A O 1
ATOM 731 N N . TRP A 1 89 ? -19.993 -9.761 22.836 1.00 79.69 89 TRP A N 1
ATOM 732 C CA . TRP A 1 89 ? -20.243 -8.671 21.888 1.00 79.69 89 TRP A CA 1
ATOM 733 C C . TRP A 1 89 ? -18.951 -8.010 21.402 1.00 79.69 89 TRP A C 1
ATOM 735 O O . TRP A 1 89 ? -18.846 -7.702 20.219 1.00 79.69 89 TRP A O 1
ATOM 745 N N . LYS A 1 90 ? -17.931 -7.850 22.259 1.00 82.69 90 LYS A N 1
ATOM 746 C CA . LYS A 1 90 ? -16.595 -7.412 21.814 1.00 82.69 90 LYS A CA 1
ATOM 747 C C . LYS A 1 90 ? -15.945 -8.417 20.862 1.00 82.69 90 LYS A C 1
ATOM 749 O O . LYS A 1 90 ? -15.306 -7.992 19.906 1.00 82.69 90 LYS A O 1
ATOM 754 N N . LEU A 1 91 ? -16.122 -9.719 21.090 1.00 83.88 91 LEU A N 1
ATOM 755 C CA . LEU A 1 91 ? -15.597 -10.772 20.218 1.00 83.88 91 LEU A CA 1
ATOM 756 C C . LEU A 1 91 ? -16.301 -10.782 18.853 1.00 83.88 91 LEU A C 1
ATOM 758 O O . LEU A 1 91 ? -15.637 -10.855 17.823 1.00 83.88 91 LEU A O 1
ATOM 762 N N . VAL A 1 92 ? -17.629 -10.629 18.837 1.00 86.19 92 VAL A N 1
ATOM 763 C CA . VAL A 1 92 ? -18.433 -10.510 17.608 1.00 86.19 92 VAL A CA 1
ATOM 764 C C . VAL A 1 92 ? -18.050 -9.253 16.823 1.00 86.19 92 VAL A C 1
ATOM 766 O O . VAL A 1 92 ? -17.828 -9.317 15.615 1.00 86.19 92 VAL A O 1
ATOM 769 N N . LEU A 1 93 ? -17.892 -8.116 17.506 1.00 85.25 93 LEU A N 1
ATOM 770 C CA . LEU A 1 93 ? -17.479 -6.855 16.886 1.00 85.25 93 LEU A CA 1
ATOM 771 C C . LEU A 1 93 ? -16.036 -6.939 16.364 1.00 85.25 93 LEU A C 1
ATOM 773 O O . LEU A 1 93 ? -15.758 -6.457 15.271 1.00 85.25 93 LEU A O 1
ATOM 777 N N . PHE A 1 94 ? -15.137 -7.619 17.082 1.00 87.31 94 PHE A N 1
ATOM 778 C CA . PHE A 1 94 ? -13.780 -7.907 16.615 1.00 87.31 94 PHE A CA 1
ATOM 779 C C . PHE A 1 94 ? -13.776 -8.809 15.375 1.00 87.31 94 PHE A C 1
ATOM 781 O O . PHE A 1 94 ? -13.052 -8.516 14.429 1.00 87.31 94 PHE A O 1
ATOM 788 N N . LEU A 1 95 ? -14.609 -9.853 15.331 1.00 88.19 95 LEU A N 1
ATOM 789 C CA . LEU A 1 95 ? -14.719 -10.758 14.182 1.00 88.19 95 LEU A CA 1
ATOM 790 C C . LEU A 1 95 ? -15.229 -10.035 12.925 1.00 88.19 95 LEU A C 1
ATOM 792 O O . LEU A 1 95 ? -14.744 -10.298 11.830 1.00 88.19 95 LEU A O 1
ATOM 796 N N . ILE A 1 96 ? -16.166 -9.096 13.090 1.00 87.56 96 ILE A N 1
ATOM 797 C CA . ILE A 1 96 ? -16.690 -8.250 12.006 1.00 87.56 96 ILE A CA 1
ATOM 798 C C . ILE A 1 96 ? -15.678 -7.169 11.595 1.00 87.56 96 ILE A C 1
ATOM 800 O O . ILE A 1 96 ? -15.544 -6.862 10.412 1.00 87.56 96 ILE A O 1
ATOM 804 N N . ALA A 1 97 ? -14.930 -6.604 12.546 1.00 85.69 97 ALA A N 1
ATOM 805 C CA . ALA A 1 97 ? -13.924 -5.579 12.273 1.00 85.69 97 ALA A CA 1
ATOM 806 C C . ALA A 1 97 ? -12.635 -6.149 11.654 1.00 85.69 97 ALA A C 1
ATOM 808 O O . ALA A 1 97 ? -11.960 -5.456 10.895 1.00 85.69 97 ALA A O 1
ATOM 809 N N . LEU A 1 98 ? -12.287 -7.407 11.940 1.00 88.50 98 LEU A N 1
ATOM 810 C CA . LEU A 1 98 ? -11.080 -8.067 11.442 1.00 88.50 98 LEU A CA 1
ATOM 811 C C . LEU A 1 98 ? -10.957 -8.072 9.904 1.00 88.50 98 LEU A C 1
ATOM 813 O O . LEU A 1 98 ? -9.918 -7.623 9.414 1.00 88.50 98 LEU A O 1
ATOM 817 N N . PRO A 1 99 ? -11.964 -8.504 9.112 1.00 88.81 99 PRO A N 1
ATOM 818 C CA . PRO A 1 99 ? -11.879 -8.433 7.655 1.00 88.81 99 PRO A CA 1
ATOM 819 C C . PRO A 1 99 ? -11.767 -6.989 7.156 1.00 88.81 99 PRO A C 1
ATOM 821 O O . PRO A 1 99 ? -11.093 -6.750 6.159 1.00 88.81 99 PRO A O 1
ATOM 824 N N . PHE A 1 100 ? -12.347 -6.014 7.863 1.00 90.06 100 PHE A N 1
ATOM 825 C CA . PHE A 1 100 ? -12.236 -4.598 7.508 1.00 90.06 100 PHE A CA 1
ATOM 826 C C . PHE A 1 100 ? -10.813 -4.059 7.724 1.00 90.06 100 PHE A C 1
ATOM 828 O O . PHE A 1 100 ? -10.268 -3.368 6.865 1.00 90.06 100 PHE A O 1
ATOM 835 N N . ILE A 1 101 ? -10.170 -4.432 8.835 1.00 89.06 101 ILE A N 1
ATOM 836 C CA . ILE A 1 101 ? -8.770 -4.086 9.122 1.00 89.06 101 ILE A CA 1
ATOM 837 C C . ILE A 1 101 ? -7.835 -4.743 8.099 1.00 89.06 101 ILE A C 1
ATOM 839 O O . ILE A 1 101 ? -6.934 -4.086 7.578 1.00 89.06 101 ILE A O 1
ATOM 843 N N . LEU A 1 102 ? -8.062 -6.021 7.779 1.00 90.88 102 LEU A N 1
ATOM 844 C CA . LEU A 1 102 ? -7.290 -6.740 6.764 1.00 90.88 102 LEU A CA 1
ATOM 845 C C . LEU A 1 102 ? -7.465 -6.118 5.374 1.00 90.88 102 LEU A C 1
ATOM 847 O O . LEU A 1 102 ? -6.477 -5.930 4.664 1.00 90.88 102 LEU A O 1
ATOM 851 N N . ALA A 1 103 ? -8.691 -5.738 5.005 1.00 91.25 103 ALA A N 1
ATOM 852 C CA . ALA A 1 103 ? -8.968 -5.048 3.752 1.00 91.25 103 ALA A CA 1
ATOM 853 C C . ALA A 1 103 ? -8.216 -3.711 3.680 1.00 91.25 103 ALA A C 1
ATOM 855 O O . ALA A 1 103 ? -7.527 -3.443 2.697 1.00 91.25 103 ALA A O 1
ATOM 856 N N . LEU A 1 104 ? -8.254 -2.907 4.742 1.00 91.12 104 LEU A N 1
ATOM 857 C CA . LEU A 1 104 ? -7.567 -1.615 4.786 1.00 91.12 104 LEU A CA 1
ATOM 858 C C . LEU A 1 104 ? -6.038 -1.782 4.711 1.00 91.12 104 LEU A C 1
ATOM 860 O O . LEU A 1 104 ? -5.368 -1.061 3.969 1.00 91.12 104 LEU A O 1
ATOM 864 N N . LEU A 1 105 ? -5.485 -2.791 5.389 1.00 91.38 105 LEU A N 1
ATOM 865 C CA . LEU A 1 105 ? -4.067 -3.134 5.282 1.00 91.38 105 LEU A CA 1
ATOM 866 C C . LEU A 1 105 ? -3.690 -3.563 3.856 1.00 91.38 105 LEU A C 1
ATOM 868 O O . LEU A 1 105 ? -2.652 -3.144 3.344 1.00 91.38 105 LEU A O 1
ATOM 872 N N . SER A 1 106 ? -4.543 -4.349 3.192 1.00 91.44 106 SER A N 1
ATOM 873 C CA . SER A 1 106 ? -4.308 -4.799 1.816 1.00 91.44 106 SER A CA 1
ATOM 874 C C . SER A 1 106 ? -4.230 -3.634 0.827 1.00 91.44 106 SER A C 1
ATOM 876 O O . SER A 1 106 ? -3.389 -3.653 -0.071 1.00 91.44 106 SER A O 1
ATOM 878 N N . VAL A 1 107 ? -5.029 -2.579 1.030 1.00 95.00 107 VAL A N 1
ATOM 879 C CA . VAL A 1 107 ? -4.985 -1.362 0.209 1.00 95.00 107 VAL A CA 1
ATOM 880 C C . VAL A 1 107 ? -3.642 -0.656 0.376 1.00 95.00 107 VAL A C 1
ATOM 882 O O . VAL A 1 107 ? -3.000 -0.316 -0.616 1.00 95.00 107 VAL A O 1
ATOM 885 N N . ILE A 1 108 ? -3.169 -0.495 1.616 1.00 91.88 108 ILE A N 1
ATOM 886 C CA . ILE A 1 108 ? -1.872 0.139 1.895 1.00 91.88 108 ILE 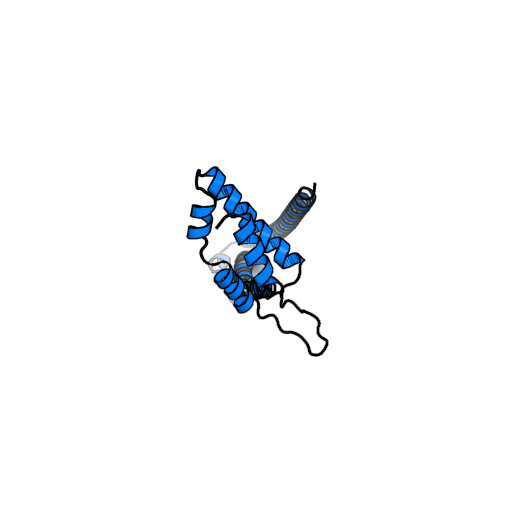A CA 1
ATOM 887 C C . ILE A 1 108 ? -0.736 -0.656 1.240 1.00 91.88 108 ILE A C 1
ATOM 889 O O . ILE A 1 108 ? 0.106 -0.079 0.550 1.00 91.88 108 ILE A O 1
ATOM 893 N N . VAL A 1 109 ? -0.733 -1.982 1.405 1.00 93.44 109 VAL A N 1
ATOM 894 C CA . VAL A 1 109 ? 0.270 -2.863 0.786 1.00 93.44 109 VAL A CA 1
ATOM 895 C C . VAL A 1 109 ? 0.218 -2.767 -0.739 1.00 93.44 109 VAL A C 1
ATOM 897 O O . VAL A 1 109 ? 1.265 -2.664 -1.375 1.00 93.44 109 VAL A O 1
ATOM 900 N N . SER A 1 110 ? -0.979 -2.729 -1.327 1.00 93.06 110 SER A N 1
ATOM 901 C CA . SER A 1 110 ? -1.164 -2.635 -2.780 1.00 93.06 110 SER A CA 1
ATOM 902 C C . SER A 1 110 ? -0.632 -1.322 -3.347 1.00 93.06 110 SER A C 1
ATOM 904 O O . SER A 1 110 ? 0.011 -1.328 -4.395 1.00 93.06 110 SER A O 1
ATOM 906 N N . ILE A 1 111 ? -0.836 -0.199 -2.652 1.00 94.38 111 ILE A N 1
ATOM 907 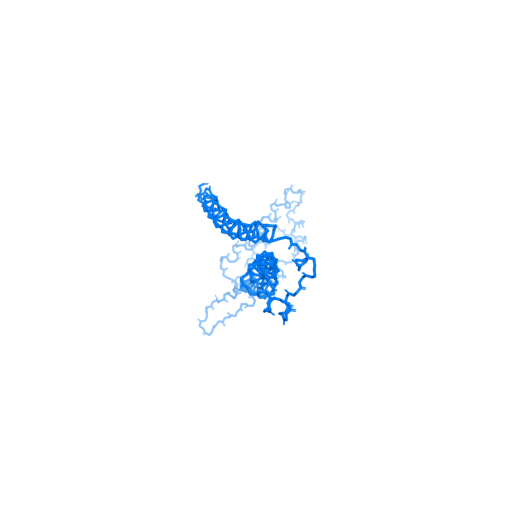C CA . ILE A 1 111 ? -0.299 1.104 -3.069 1.00 94.38 111 ILE A CA 1
ATOM 908 C C . ILE A 1 111 ? 1.232 1.069 -3.060 1.00 94.38 111 ILE A C 1
ATOM 910 O O . ILE A 1 111 ? 1.864 1.449 -4.045 1.00 94.38 111 ILE A O 1
ATOM 914 N N . VAL A 1 112 ? 1.837 0.560 -1.983 1.00 91.56 112 VAL A N 1
ATOM 915 C CA . VAL A 1 112 ? 3.301 0.446 -1.881 1.00 91.56 112 VAL A CA 1
ATOM 916 C C . VAL A 1 112 ? 3.852 -0.475 -2.971 1.00 91.56 112 VAL A C 1
ATOM 918 O O . VAL A 1 112 ? 4.797 -0.103 -3.666 1.00 91.56 112 VAL A O 1
ATOM 921 N N . ALA A 1 113 ? 3.236 -1.642 -3.169 1.00 92.62 113 ALA A N 1
ATOM 922 C CA . ALA A 1 113 ? 3.628 -2.588 -4.208 1.00 92.62 113 ALA A CA 1
ATOM 923 C C . ALA A 1 113 ? 3.511 -1.976 -5.612 1.00 92.62 113 ALA A C 1
ATOM 925 O O . ALA A 1 113 ? 4.419 -2.133 -6.425 1.00 92.62 113 ALA A O 1
ATOM 926 N N . SER A 1 114 ? 2.444 -1.216 -5.874 1.00 94.38 114 SER A N 1
ATOM 927 C CA . SER A 1 114 ? 2.236 -0.528 -7.152 1.00 94.38 114 SER A CA 1
ATOM 928 C C . SER A 1 114 ? 3.347 0.484 -7.418 1.00 94.38 114 SER A C 1
ATOM 930 O O . SER A 1 114 ? 3.961 0.451 -8.482 1.00 94.38 114 SER A O 1
ATOM 932 N N . VAL A 1 115 ? 3.685 1.325 -6.437 1.00 93.00 115 VAL A N 1
ATOM 933 C CA . VAL A 1 115 ? 4.779 2.301 -6.571 1.00 93.00 115 VAL A CA 1
ATOM 934 C C . VAL A 1 115 ? 6.108 1.597 -6.853 1.00 93.00 115 VAL A C 1
ATOM 936 O O . VAL A 1 115 ? 6.815 1.978 -7.784 1.00 93.00 115 VAL A O 1
ATOM 939 N N . VAL A 1 116 ? 6.431 0.537 -6.108 1.00 92.44 116 VAL A N 1
ATOM 940 C CA . VAL A 1 116 ? 7.661 -0.242 -6.329 1.00 92.44 116 VAL A CA 1
ATOM 941 C C . VAL A 1 116 ? 7.672 -0.882 -7.720 1.00 92.44 116 VAL A C 1
ATOM 943 O O . VAL A 1 116 ? 8.698 -0.846 -8.397 1.00 92.44 116 VAL A O 1
ATOM 946 N N . SER A 1 117 ? 6.539 -1.415 -8.183 1.00 92.88 117 SER A N 1
ATOM 947 C CA . SER A 1 117 ? 6.432 -2.040 -9.506 1.00 92.88 117 SER A CA 1
ATOM 948 C C . SER A 1 117 ? 6.673 -1.047 -10.645 1.00 92.88 117 SER A C 1
ATOM 950 O O . SER A 1 117 ? 7.403 -1.362 -11.582 1.00 92.88 117 SER A O 1
ATOM 952 N N . VAL A 1 118 ? 6.149 0.179 -10.530 1.00 95.12 118 VAL A N 1
ATOM 953 C CA . VAL A 1 118 ? 6.380 1.251 -11.508 1.00 95.12 118 VAL A CA 1
ATOM 954 C C . VAL A 1 118 ? 7.861 1.618 -11.543 1.00 95.12 118 VAL A C 1
ATOM 956 O O . VAL A 1 118 ? 8.448 1.697 -12.619 1.00 95.12 118 VAL A O 1
ATOM 959 N N . TRP A 1 119 ? 8.496 1.769 -10.378 1.00 94.06 119 TRP A N 1
ATOM 960 C CA . TRP A 1 119 ? 9.932 2.041 -10.284 1.00 94.06 119 TRP A CA 1
ATOM 961 C C . TRP A 1 119 ? 10.784 0.953 -10.944 1.00 94.06 119 TRP A C 1
ATOM 963 O O . TRP A 1 119 ? 11.674 1.262 -11.738 1.00 94.06 119 TRP A O 1
ATOM 973 N N . LEU A 1 120 ? 10.494 -0.318 -10.659 1.00 93.88 120 LEU A N 1
ATOM 974 C CA . LEU A 1 120 ? 11.183 -1.448 -11.282 1.00 93.88 120 LEU A CA 1
ATOM 975 C C . LEU A 1 120 ? 10.954 -1.494 -12.797 1.00 93.88 120 LEU A C 1
ATOM 977 O O . LEU A 1 120 ? 11.901 -1.732 -13.544 1.00 93.88 120 LEU A O 1
ATOM 981 N N . GLY A 1 121 ? 9.733 -1.214 -13.258 1.00 94.69 121 GLY A N 1
ATOM 982 C CA . GLY A 1 121 ? 9.404 -1.141 -14.681 1.00 94.69 121 GLY A CA 1
ATOM 983 C C . GLY A 1 121 ? 10.192 -0.055 -15.413 1.00 94.69 121 GLY A C 1
ATOM 984 O O . GLY A 1 121 ? 10.724 -0.303 -16.496 1.00 94.69 121 GLY A O 1
ATOM 985 N N . VAL A 1 122 ? 10.342 1.126 -14.804 1.00 95.25 122 VAL A N 1
ATOM 986 C CA . VAL A 1 122 ? 11.161 2.215 -15.360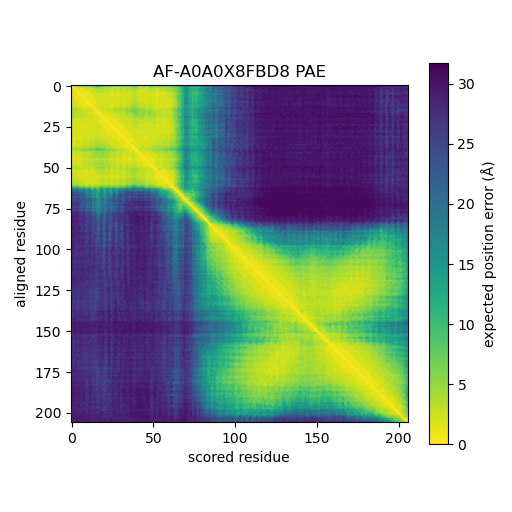 1.00 95.25 122 VAL A CA 1
ATOM 987 C C . VAL A 1 122 ? 12.631 1.801 -15.443 1.00 95.25 122 VAL A C 1
ATOM 989 O O . VAL A 1 122 ? 13.240 1.953 -16.501 1.00 95.25 122 VAL A O 1
ATOM 992 N N . ILE A 1 123 ? 13.190 1.219 -14.377 1.00 94.69 123 ILE A N 1
ATOM 993 C CA . ILE A 1 123 ? 14.579 0.726 -14.369 1.00 94.69 123 ILE A CA 1
ATOM 994 C C . ILE A 1 123 ? 14.794 -0.298 -15.486 1.00 94.69 123 ILE A C 1
ATOM 996 O O . ILE A 1 123 ? 15.741 -0.168 -16.263 1.00 94.69 123 ILE A O 1
ATOM 1000 N N . LEU A 1 124 ? 13.903 -1.287 -15.588 1.00 94.44 124 LEU A N 1
ATOM 1001 C CA . LEU A 1 124 ? 13.981 -2.340 -16.596 1.00 94.44 124 LEU A CA 1
ATOM 1002 C C . LEU A 1 124 ? 13.908 -1.759 -18.012 1.00 94.44 124 LEU A C 1
ATOM 1004 O O . LEU A 1 124 ? 14.715 -2.116 -18.864 1.00 94.44 124 LEU A O 1
ATOM 1008 N N . THR A 1 125 ? 12.986 -0.828 -18.254 1.00 91.94 125 THR A N 1
ATOM 1009 C CA . THR A 1 125 ? 12.804 -0.210 -19.573 1.00 91.94 125 THR A CA 1
ATOM 1010 C C . THR A 1 125 ? 14.059 0.546 -20.001 1.00 91.94 125 THR A C 1
ATOM 1012 O O . THR A 1 125 ? 14.568 0.326 -21.098 1.00 91.94 125 THR A O 1
ATOM 1015 N N . VAL A 1 126 ? 14.614 1.391 -19.126 1.00 93.31 126 VAL A N 1
ATOM 1016 C CA . VAL A 1 126 ? 15.852 2.126 -19.426 1.00 93.31 126 VAL A CA 1
ATOM 1017 C C . VAL A 1 126 ? 17.023 1.158 -19.626 1.00 93.31 126 VAL A C 1
ATOM 1019 O O . VAL A 1 126 ? 17.825 1.359 -20.537 1.00 93.31 126 VAL A O 1
ATOM 1022 N N . ALA A 1 127 ? 17.111 0.086 -18.834 1.00 92.31 127 ALA A N 1
ATOM 1023 C CA . ALA A 1 127 ? 18.167 -0.915 -18.966 1.00 92.31 127 ALA A CA 1
ATOM 1024 C C . ALA A 1 127 ? 18.098 -1.673 -20.291 1.00 92.31 127 ALA A C 1
ATOM 1026 O O . ALA A 1 127 ? 19.122 -1.838 -20.953 1.00 92.31 127 ALA A O 1
ATOM 1027 N N . VAL A 1 128 ? 16.900 -2.073 -20.719 1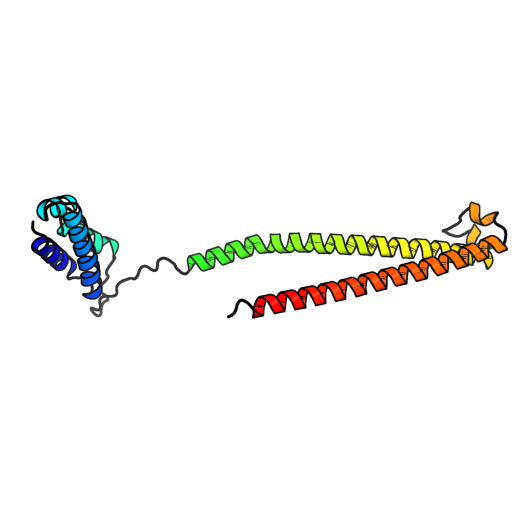.00 91.88 128 VAL A N 1
ATOM 1028 C CA . VAL A 1 128 ? 16.689 -2.724 -22.017 1.00 91.88 128 VAL A CA 1
ATOM 1029 C C . VAL A 1 128 ? 17.032 -1.772 -23.160 1.00 91.88 128 VAL A C 1
ATOM 1031 O O . VAL A 1 128 ? 17.712 -2.184 -24.098 1.00 91.88 128 VAL A O 1
ATOM 1034 N N . LEU A 1 129 ? 16.643 -0.496 -23.079 1.00 90.00 129 LEU A N 1
ATOM 1035 C CA . LEU A 1 129 ? 17.000 0.505 -24.089 1.00 90.00 129 LEU A CA 1
ATOM 1036 C C . LEU A 1 129 ? 18.517 0.728 -24.155 1.00 90.00 129 LEU A C 1
ATOM 1038 O O . LEU A 1 129 ? 19.096 0.673 -25.238 1.00 90.00 129 LEU A O 1
ATOM 1042 N N . GLY A 1 130 ? 19.175 0.911 -23.007 1.00 89.81 130 GLY A N 1
ATOM 1043 C CA . GLY A 1 130 ? 20.628 1.077 -22.932 1.00 89.81 130 GLY A CA 1
ATOM 1044 C C . GLY A 1 130 ? 21.383 -0.135 -23.472 1.00 89.81 130 GLY A C 1
ATOM 1045 O O . GLY A 1 130 ? 22.299 0.016 -24.280 1.00 89.81 130 GLY A O 1
ATOM 1046 N N . GLY A 1 131 ? 20.952 -1.342 -23.094 1.00 88.94 131 GLY A N 1
ATOM 1047 C CA . GLY A 1 131 ? 21.507 -2.595 -23.602 1.00 88.94 131 GLY A CA 1
ATOM 1048 C C . GLY A 1 131 ? 21.290 -2.776 -25.104 1.00 88.94 131 GLY A C 1
ATOM 1049 O O . GLY A 1 131 ? 22.214 -3.171 -25.808 1.00 88.94 131 GLY A O 1
ATOM 1050 N N . SER A 1 132 ? 20.112 -2.422 -25.622 1.00 88.88 132 SER A N 1
ATOM 1051 C CA . SER A 1 132 ? 19.808 -2.527 -27.056 1.00 88.88 132 SER A CA 1
ATOM 1052 C C . SER A 1 132 ? 20.680 -1.578 -27.883 1.00 88.88 132 SER A C 1
ATOM 1054 O O . SER A 1 132 ? 21.254 -1.987 -28.890 1.00 88.88 132 SER A O 1
ATOM 1056 N N . VAL A 1 133 ? 20.877 -0.336 -27.423 1.00 89.38 133 VAL A N 1
ATOM 1057 C CA . VAL A 1 133 ? 21.791 0.615 -28.079 1.00 89.38 133 VAL A CA 1
ATOM 1058 C C . VAL A 1 133 ? 23.231 0.107 -28.019 1.00 89.38 133 VAL A C 1
ATOM 1060 O O . VAL A 1 133 ? 23.945 0.192 -29.016 1.00 89.38 133 VAL A O 1
ATOM 1063 N N . LEU A 1 134 ? 23.658 -0.486 -26.903 1.00 89.00 134 LEU A N 1
ATOM 1064 C CA . LEU A 1 134 ? 24.983 -1.097 -26.801 1.00 89.00 134 LEU A CA 1
ATOM 1065 C C . LEU A 1 134 ? 25.151 -2.246 -27.812 1.00 89.00 134 LEU A C 1
ATOM 1067 O O . LEU A 1 134 ? 26.152 -2.300 -28.523 1.00 89.00 134 LEU A O 1
ATOM 1071 N N . VAL A 1 135 ? 24.150 -3.122 -27.950 1.00 89.00 135 VAL A N 1
ATOM 1072 C CA . VAL A 1 135 ? 24.146 -4.199 -28.956 1.00 89.00 135 VAL A CA 1
ATOM 1073 C C . VAL A 1 135 ? 24.207 -3.635 -30.378 1.00 89.00 135 VAL A C 1
ATOM 1075 O O . VAL A 1 135 ? 24.925 -4.197 -31.198 1.00 89.00 135 VAL A O 1
ATOM 1078 N N . SER A 1 136 ? 23.560 -2.498 -30.666 1.00 86.94 136 SER A N 1
ATOM 1079 C CA . SER A 1 136 ? 23.646 -1.836 -31.982 1.00 86.94 136 SER A CA 1
ATOM 1080 C C . SER A 1 136 ? 25.072 -1.419 -32.369 1.00 86.94 136 SER A C 1
ATOM 1082 O O . SER A 1 136 ? 25.407 -1.405 -33.552 1.00 86.94 136 SER A O 1
ATOM 1084 N N . VAL A 1 137 ? 25.927 -1.119 -31.381 1.00 86.75 137 VAL A N 1
ATOM 1085 C CA . VAL A 1 137 ? 27.336 -0.753 -31.594 1.00 86.75 137 VAL A CA 1
ATOM 1086 C C . VAL A 1 137 ? 28.181 -1.986 -31.913 1.00 86.75 137 VAL A C 1
ATOM 1088 O O . VAL A 1 137 ? 29.003 -1.946 -32.824 1.00 86.75 137 VAL A O 1
ATOM 1091 N N . PHE A 1 138 ? 27.991 -3.083 -31.174 1.00 86.94 138 PHE A N 1
ATOM 1092 C CA . PHE A 1 138 ? 28.836 -4.277 -31.301 1.00 86.94 138 PHE A CA 1
ATOM 1093 C C . PHE A 1 138 ? 28.344 -5.278 -32.352 1.00 86.94 138 PHE A C 1
ATOM 1095 O O . PHE A 1 138 ? 29.153 -5.977 -32.957 1.00 86.94 138 PHE A O 1
ATOM 1102 N N . ARG A 1 139 ? 27.025 -5.400 -32.537 1.00 88.00 139 ARG A N 1
ATOM 1103 C CA . ARG A 1 139 ? 26.359 -6.398 -33.388 1.00 88.00 139 ARG A CA 1
ATOM 1104 C C . ARG A 1 139 ? 25.128 -5.784 -34.081 1.00 88.00 139 ARG A C 1
ATOM 1106 O O . ARG A 1 139 ? 23.994 -6.125 -33.733 1.00 88.00 139 ARG A O 1
ATOM 1113 N N . PRO A 1 140 ? 25.331 -4.919 -35.089 1.00 84.38 140 PRO A N 1
ATOM 1114 C CA . PRO A 1 140 ? 24.243 -4.224 -35.781 1.00 84.38 140 PRO A CA 1
ATOM 1115 C C . PRO A 1 140 ? 23.241 -5.180 -36.450 1.00 84.38 140 PRO A C 1
ATOM 1117 O O . PRO A 1 140 ? 22.043 -4.910 -36.430 1.00 84.38 140 PRO A O 1
ATOM 1120 N N . ASP A 1 141 ? 23.689 -6.339 -36.946 1.00 84.81 141 ASP A N 1
ATOM 1121 C CA . ASP A 1 141 ? 22.801 -7.345 -37.555 1.00 84.81 141 ASP A CA 1
ATOM 1122 C C . ASP A 1 141 ? 21.766 -7.902 -36.565 1.00 84.81 141 ASP A C 1
ATOM 1124 O O . ASP A 1 141 ? 20.619 -8.157 -36.932 1.00 84.81 141 ASP A O 1
ATOM 1128 N N . LEU A 1 142 ? 22.159 -8.083 -35.297 1.00 83.81 142 LEU A N 1
ATOM 1129 C CA . LEU A 1 142 ? 21.265 -8.555 -34.234 1.00 83.81 142 LEU A CA 1
ATOM 1130 C C . LEU A 1 142 ? 20.319 -7.453 -33.757 1.00 83.81 142 LEU A C 1
ATOM 1132 O O . LEU A 1 142 ? 19.198 -7.752 -33.362 1.00 83.81 142 LEU A O 1
ATOM 1136 N N . PHE A 1 143 ? 20.756 -6.194 -33.794 1.00 85.81 143 PHE A N 1
ATOM 1137 C CA . PHE A 1 143 ? 19.915 -5.051 -33.444 1.00 85.81 143 PHE A CA 1
ATOM 1138 C C . PHE A 1 143 ? 18.828 -4.805 -34.498 1.00 85.81 143 PHE A C 1
ATOM 1140 O O . PHE A 1 143 ? 17.657 -4.668 -34.151 1.00 85.81 143 PHE A O 1
ATOM 1147 N N . ASN A 1 144 ? 19.189 -4.841 -35.784 1.00 84.62 144 ASN A N 1
ATOM 1148 C CA . ASN A 1 144 ? 18.251 -4.605 -36.884 1.00 84.62 144 ASN A CA 1
ATOM 1149 C C . ASN A 1 144 ? 17.166 -5.686 -36.993 1.00 84.62 144 ASN A C 1
ATOM 1151 O O . ASN A 1 144 ? 16.018 -5.368 -37.298 1.00 84.62 144 ASN A O 1
ATOM 1155 N N . ASN A 1 145 ? 17.517 -6.942 -36.707 1.00 84.81 145 ASN A N 1
ATOM 1156 C CA . ASN A 1 145 ? 16.585 -8.076 -36.705 1.00 84.81 145 ASN A CA 1
ATOM 1157 C C . ASN A 1 145 ? 16.039 -8.404 -35.301 1.00 84.81 145 ASN A C 1
ATOM 1159 O O . ASN A 1 145 ? 15.386 -9.429 -35.107 1.00 84.81 145 ASN A O 1
ATOM 1163 N N . GLY A 1 146 ? 16.364 -7.577 -34.306 1.00 81.38 146 GLY A N 1
ATOM 1164 C CA . GLY A 1 146 ? 16.030 -7.804 -32.908 1.00 81.38 146 GLY A CA 1
ATOM 1165 C C . GLY A 1 146 ? 14.632 -7.319 -32.535 1.00 81.38 146 GLY A C 1
ATOM 1166 O O . GLY A 1 146 ? 13.984 -6.569 -33.258 1.00 81.38 146 GLY A O 1
ATOM 1167 N N . VAL A 1 147 ? 14.184 -7.718 -31.341 1.00 78.75 147 VAL A N 1
ATOM 1168 C CA . VAL A 1 147 ? 12.862 -7.358 -30.788 1.00 78.75 147 VAL A CA 1
ATOM 1169 C C . VAL A 1 147 ? 12.738 -5.852 -30.513 1.00 78.75 147 VAL A C 1
ATOM 1171 O O . VAL A 1 147 ? 11.642 -5.301 -30.545 1.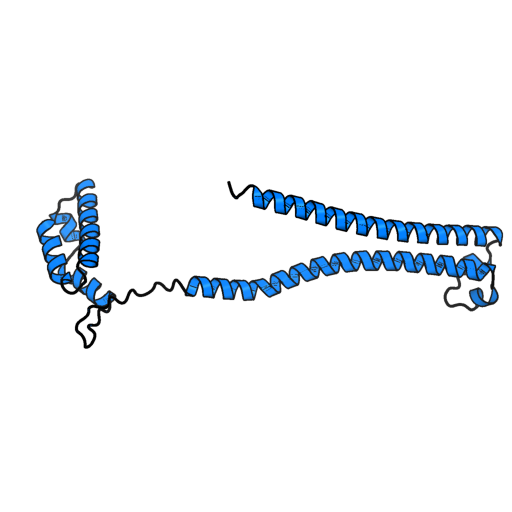00 78.75 147 VAL A O 1
ATOM 1174 N N . VAL A 1 148 ? 13.860 -5.175 -30.253 1.00 78.56 148 VAL A N 1
ATOM 1175 C CA . VAL A 1 148 ? 13.916 -3.744 -29.930 1.00 78.56 148 VAL A CA 1
ATOM 1176 C C . VAL A 1 148 ? 14.733 -3.026 -31.005 1.00 78.56 148 VAL A C 1
ATOM 1178 O O . VAL A 1 148 ? 15.882 -2.655 -30.783 1.00 78.56 148 VAL A O 1
ATOM 1181 N N . ASN A 1 149 ? 14.142 -2.861 -32.191 1.00 81.94 149 ASN A N 1
ATOM 1182 C CA . ASN A 1 149 ? 14.704 -2.033 -33.257 1.00 81.94 149 ASN A CA 1
ATOM 1183 C C . ASN A 1 149 ? 14.144 -0.610 -33.138 1.00 81.94 149 ASN A C 1
ATOM 1185 O O . ASN A 1 149 ? 12.940 -0.381 -33.261 1.00 81.94 149 ASN A O 1
ATOM 1189 N N . ILE A 1 150 ? 15.028 0.352 -32.884 1.00 81.12 150 ILE A N 1
ATOM 1190 C CA . ILE A 1 150 ? 14.680 1.770 -32.824 1.00 81.12 150 ILE A CA 1
ATOM 1191 C C . ILE A 1 150 ? 15.226 2.403 -34.097 1.00 81.12 150 ILE A C 1
ATOM 1193 O O . ILE A 1 150 ? 16.423 2.667 -34.181 1.00 81.12 150 ILE A O 1
ATOM 1197 N N . GLY A 1 151 ? 14.353 2.668 -35.073 1.00 80.25 151 GLY A N 1
ATOM 1198 C CA . GLY A 1 151 ? 14.754 3.176 -36.392 1.00 80.25 151 GLY A CA 1
ATOM 1199 C C . GLY A 1 151 ? 15.668 4.406 -36.328 1.00 80.25 151 GLY A C 1
ATOM 1200 O O . GLY A 1 151 ? 16.667 4.454 -37.036 1.00 80.25 151 GLY A O 1
ATOM 1201 N N . LEU A 1 152 ? 15.414 5.331 -35.391 1.00 80.69 152 LEU A N 1
ATOM 1202 C CA . LEU A 1 152 ? 16.270 6.506 -35.168 1.00 80.69 152 LEU A CA 1
ATOM 1203 C C . LEU A 1 152 ? 17.720 6.150 -34.816 1.00 80.69 152 LEU A C 1
ATOM 1205 O O . LEU A 1 152 ? 18.633 6.872 -35.200 1.00 80.69 152 LEU A O 1
ATOM 1209 N N . VAL A 1 153 ? 17.939 5.057 -34.079 1.00 84.75 153 VAL A N 1
ATOM 1210 C CA . VAL A 1 153 ? 19.277 4.618 -33.664 1.00 84.75 153 VAL A CA 1
ATOM 1211 C C . VAL A 1 153 ? 20.075 4.113 -34.856 1.00 84.75 153 VAL A C 1
ATOM 1213 O O . VAL A 1 153 ? 21.286 4.269 -34.848 1.00 84.75 153 VAL A O 1
ATOM 1216 N N . ASN A 1 154 ? 19.455 3.585 -35.910 1.00 82.88 154 ASN A N 1
ATOM 1217 C CA . ASN A 1 154 ? 20.199 3.017 -37.036 1.00 82.88 154 ASN A CA 1
ATOM 1218 C C . ASN A 1 154 ? 20.999 4.076 -37.803 1.00 82.88 154 ASN A C 1
ATOM 1220 O O . ASN A 1 154 ? 22.189 3.857 -38.049 1.00 82.88 154 ASN A O 1
ATOM 1224 N N . ASP A 1 155 ? 20.396 5.242 -38.038 1.00 85.81 155 ASP A N 1
ATOM 1225 C CA . ASP A 1 155 ? 20.984 6.351 -38.805 1.00 85.81 155 ASP A CA 1
ATOM 1226 C C . ASP A 1 155 ? 21.946 7.233 -37.984 1.00 85.81 155 ASP A C 1
ATOM 1228 O O . ASP A 1 155 ? 22.637 8.100 -38.523 1.00 85.81 155 ASP A O 1
ATOM 1232 N N . LEU A 1 156 ? 22.026 7.015 -36.666 1.00 86.81 156 LEU A N 1
ATOM 1233 C CA . LEU A 1 156 ? 22.936 7.737 -35.776 1.00 86.81 156 LEU A CA 1
ATOM 1234 C C . LEU A 1 156 ? 24.408 7.355 -36.027 1.00 86.81 156 LEU A C 1
ATOM 1236 O O . LEU A 1 156 ? 24.758 6.196 -36.285 1.00 86.81 156 LEU A O 1
ATOM 1240 N N . SER A 1 157 ? 25.299 8.341 -35.883 1.00 89.62 157 SER A N 1
ATOM 1241 C CA . SER A 1 157 ? 26.749 8.136 -35.973 1.00 89.62 157 SER A CA 1
ATOM 1242 C C . SER A 1 157 ? 27.263 7.214 -34.858 1.00 89.62 157 SER A C 1
ATOM 1244 O O . SER A 1 157 ? 26.709 7.163 -33.761 1.00 89.62 157 SER A O 1
ATOM 1246 N N . LEU A 1 158 ? 28.369 6.502 -35.096 1.00 87.50 158 LEU A N 1
ATOM 1247 C CA . LEU A 1 158 ? 28.930 5.565 -34.109 1.00 87.50 158 LEU A CA 1
ATOM 1248 C C . LEU A 1 158 ? 29.229 6.240 -32.756 1.00 87.50 158 LEU A C 1
ATOM 1250 O O . LEU A 1 158 ? 28.928 5.687 -31.700 1.00 87.50 158 LEU A O 1
ATOM 1254 N N . LEU A 1 159 ? 29.772 7.461 -32.791 1.00 90.00 159 LEU A N 1
ATOM 1255 C CA . LEU A 1 159 ? 30.093 8.232 -31.589 1.00 90.00 159 LEU A CA 1
ATOM 1256 C C . LEU A 1 159 ? 28.839 8.545 -30.761 1.00 90.00 159 LEU A C 1
ATOM 1258 O O . LEU A 1 159 ? 28.842 8.365 -29.545 1.00 90.00 159 LEU A O 1
ATOM 1262 N N . THR A 1 160 ? 27.752 8.963 -31.416 1.00 89.81 160 THR A N 1
ATOM 1263 C CA . THR A 1 160 ? 26.496 9.290 -30.723 1.00 89.81 160 THR A CA 1
ATOM 1264 C C . THR A 1 160 ? 25.840 8.050 -30.117 1.00 89.81 160 THR A C 1
ATOM 1266 O O . THR A 1 160 ? 25.354 8.128 -28.990 1.00 89.81 160 THR A O 1
ATOM 1269 N N . LYS A 1 161 ? 25.919 6.887 -30.782 1.00 89.44 161 LYS A N 1
ATOM 1270 C CA . LYS A 1 161 ? 25.467 5.596 -30.229 1.00 89.44 161 LYS A CA 1
ATOM 1271 C C . LYS A 1 161 ? 26.210 5.223 -28.945 1.00 89.44 161 LYS A C 1
ATOM 1273 O O . LYS A 1 161 ? 25.575 4.858 -27.960 1.00 89.44 161 LYS A O 1
ATOM 1278 N N . ILE A 1 162 ? 27.539 5.351 -28.932 1.00 90.19 162 ILE A N 1
ATOM 1279 C CA . ILE A 1 162 ? 28.363 5.031 -27.754 1.00 90.19 162 ILE A CA 1
ATOM 1280 C C . ILE A 1 162 ? 28.045 5.982 -26.596 1.00 90.19 162 ILE A C 1
ATOM 1282 O O . ILE A 1 162 ? 27.809 5.527 -25.476 1.00 90.19 162 ILE A O 1
ATOM 1286 N N . CYS A 1 163 ? 27.981 7.292 -26.857 1.00 92.94 163 CYS A N 1
ATOM 1287 C CA . CYS A 1 163 ? 27.612 8.273 -25.836 1.00 92.94 163 CYS A CA 1
ATOM 1288 C C . CYS A 1 163 ? 26.218 7.997 -25.256 1.00 92.94 163 CYS A C 1
ATOM 1290 O O . CYS A 1 163 ? 26.042 8.046 -24.039 1.00 92.94 163 CYS A O 1
ATOM 1292 N N . LEU A 1 164 ? 25.244 7.661 -26.107 1.00 91.50 164 LEU A N 1
ATOM 1293 C CA . LEU A 1 164 ? 23.879 7.358 -25.687 1.00 91.50 164 LEU A CA 1
ATOM 1294 C C . LEU A 1 164 ? 23.798 6.051 -24.882 1.00 91.50 164 LEU A C 1
ATOM 1296 O O . LEU A 1 164 ? 23.114 6.012 -23.862 1.00 91.50 164 LEU A O 1
ATOM 1300 N N . ALA A 1 165 ? 24.545 5.012 -25.268 1.00 89.88 165 ALA A N 1
ATOM 1301 C CA . ALA A 1 165 ? 24.630 3.766 -24.505 1.00 89.88 165 ALA A CA 1
ATOM 1302 C C . ALA A 1 165 ? 25.211 3.996 -23.099 1.00 89.88 165 ALA A C 1
ATOM 1304 O O . ALA A 1 165 ? 24.623 3.561 -22.110 1.00 89.88 165 ALA A O 1
ATOM 1305 N N . ILE A 1 166 ? 26.328 4.727 -22.993 1.00 92.06 166 ILE A N 1
ATOM 1306 C CA . ILE A 1 166 ? 26.963 5.050 -21.703 1.00 92.06 166 ILE A CA 1
ATOM 1307 C C . ILE A 1 166 ? 26.024 5.893 -20.836 1.00 92.06 166 ILE A C 1
ATOM 1309 O O . ILE A 1 166 ? 25.879 5.622 -19.643 1.00 92.06 166 ILE A O 1
ATOM 1313 N N . PHE A 1 167 ? 25.361 6.889 -21.430 1.00 94.56 167 PHE A N 1
ATOM 1314 C CA . PHE A 1 167 ? 24.388 7.724 -20.733 1.00 94.56 167 PHE A CA 1
ATOM 1315 C C . PHE A 1 167 ? 23.241 6.891 -20.147 1.00 94.56 167 PHE A C 1
ATOM 1317 O O . PHE A 1 167 ? 22.935 7.027 -18.964 1.00 94.56 167 PHE A O 1
ATOM 1324 N N . LEU A 1 168 ? 22.651 5.986 -20.935 1.00 93.31 168 LEU A N 1
ATOM 1325 C CA . LEU A 1 168 ? 21.561 5.124 -20.473 1.00 93.31 168 LEU A CA 1
ATOM 1326 C C . LEU A 1 168 ? 22.020 4.148 -19.385 1.00 93.31 168 LEU A C 1
ATOM 1328 O O . LEU A 1 168 ? 21.319 3.987 -18.390 1.00 93.31 168 LEU A O 1
ATOM 1332 N N . ILE A 1 169 ? 23.212 3.557 -19.505 1.00 91.81 169 ILE A N 1
ATOM 1333 C CA . ILE A 1 169 ? 23.781 2.691 -18.458 1.00 91.81 169 ILE A CA 1
ATOM 1334 C C . ILE A 1 169 ? 23.992 3.485 -17.161 1.00 91.81 169 ILE A C 1
ATOM 1336 O O . ILE A 1 169 ? 23.573 3.045 -16.091 1.00 91.81 169 ILE A O 1
ATOM 1340 N N . CYS A 1 170 ? 24.567 4.684 -17.238 1.00 93.88 170 CYS A N 1
ATOM 1341 C CA . CYS A 1 170 ? 24.733 5.550 -16.070 1.00 93.88 170 CYS A CA 1
ATOM 1342 C C . CYS A 1 170 ? 23.377 5.896 -15.430 1.00 93.88 170 CYS A C 1
ATOM 1344 O O . CYS A 1 170 ? 23.214 5.800 -14.212 1.00 93.88 170 CYS A O 1
ATOM 1346 N N . LEU A 1 171 ? 22.372 6.204 -16.255 1.00 94.75 171 LEU A N 1
ATOM 1347 C CA . LEU A 1 171 ? 21.015 6.494 -15.801 1.00 94.75 171 LEU A CA 1
ATOM 1348 C C . LEU A 1 171 ? 20.378 5.285 -15.100 1.00 94.75 171 LEU A C 1
ATOM 1350 O O . LEU A 1 171 ? 19.749 5.455 -14.057 1.00 94.75 171 LEU A O 1
ATOM 1354 N N . THR A 1 172 ? 20.595 4.060 -15.590 1.00 93.50 172 THR A N 1
ATOM 1355 C CA . THR A 1 172 ? 20.110 2.846 -14.904 1.00 93.50 172 THR A CA 1
ATOM 1356 C C . THR A 1 172 ? 20.744 2.655 -13.533 1.00 93.50 172 THR A C 1
ATOM 1358 O O . THR A 1 172 ? 20.031 2.368 -12.573 1.00 93.50 172 THR A O 1
ATOM 1361 N N . LEU A 1 173 ? 22.057 2.873 -13.403 1.00 93.75 173 LEU A N 1
ATOM 1362 C CA . LEU A 1 173 ? 22.755 2.767 -12.120 1.00 93.75 173 LEU A CA 1
ATOM 1363 C C . LEU A 1 173 ? 22.258 3.822 -11.127 1.00 93.75 173 LEU A C 1
ATOM 1365 O O . LEU A 1 173 ? 22.058 3.515 -9.951 1.00 93.75 173 LEU A O 1
ATOM 1369 N N . LEU A 1 174 ? 21.997 5.042 -11.603 1.00 95.50 174 LEU A N 1
ATOM 1370 C CA . LEU A 1 174 ? 21.424 6.114 -10.793 1.00 95.50 174 LEU A CA 1
ATOM 1371 C C . LEU A 1 174 ? 20.013 5.763 -10.303 1.00 95.50 174 LEU A C 1
ATOM 1373 O O . LEU A 1 174 ? 19.716 5.968 -9.126 1.00 95.50 174 LEU A O 1
ATOM 1377 N N . LEU A 1 175 ? 19.157 5.200 -11.162 1.00 93.94 175 LEU A N 1
ATOM 1378 C CA . LEU A 1 175 ? 17.812 4.761 -10.772 1.00 93.94 175 LEU A CA 1
ATOM 1379 C C . LEU A 1 175 ? 17.837 3.587 -9.779 1.00 93.94 175 LEU A C 1
ATOM 1381 O O . LEU A 1 175 ? 17.031 3.537 -8.853 1.00 93.94 175 LEU A O 1
ATOM 1385 N N . ILE A 1 176 ? 18.782 2.656 -9.926 1.00 93.75 176 ILE A N 1
ATOM 1386 C CA . ILE A 1 176 ? 18.980 1.574 -8.950 1.00 93.75 176 ILE A CA 1
ATOM 1387 C C . ILE A 1 176 ? 19.426 2.153 -7.602 1.00 93.75 176 ILE A C 1
ATOM 1389 O O . ILE A 1 176 ? 18.905 1.769 -6.551 1.00 93.75 176 ILE A O 1
ATOM 1393 N N . TYR A 1 177 ? 20.358 3.109 -7.617 1.00 94.44 177 TYR A N 1
ATOM 1394 C CA . TYR A 1 177 ? 20.808 3.787 -6.406 1.00 94.44 177 TYR A CA 1
ATOM 1395 C C . TYR A 1 177 ? 19.673 4.556 -5.720 1.00 94.44 177 TYR A C 1
ATOM 1397 O O . TYR A 1 177 ? 19.543 4.484 -4.497 1.00 94.44 177 TYR A O 1
ATOM 1405 N N . SER A 1 178 ? 18.828 5.260 -6.479 1.00 92.62 178 SER A N 1
ATOM 1406 C CA . SER A 1 178 ? 17.698 5.999 -5.909 1.00 92.62 178 SER A CA 1
ATOM 1407 C C . SER A 1 178 ? 16.651 5.065 -5.298 1.00 92.62 178 SER A C 1
ATOM 1409 O O . SER A 1 178 ? 16.162 5.358 -4.206 1.00 92.62 178 SER A O 1
ATOM 1411 N N . LEU A 1 179 ? 16.381 3.904 -5.909 1.00 92.12 179 LEU A N 1
ATOM 1412 C CA . LEU A 1 179 ? 15.521 2.868 -5.329 1.00 92.12 179 LEU A CA 1
ATOM 1413 C C . LEU A 1 179 ? 16.100 2.328 -4.012 1.00 92.12 179 LEU A C 1
ATOM 1415 O O . LEU A 1 179 ? 15.397 2.261 -3.001 1.00 92.12 179 LEU A O 1
ATOM 1419 N N . TYR A 1 180 ? 17.395 1.999 -3.989 1.00 92.75 180 TYR A N 1
ATOM 1420 C CA . TYR A 1 180 ? 18.082 1.566 -2.769 1.00 92.75 180 TYR A CA 1
ATOM 1421 C C . TYR A 1 180 ? 18.022 2.636 -1.669 1.00 92.75 180 TYR A C 1
ATOM 1423 O O . TYR A 1 180 ? 17.719 2.337 -0.509 1.00 92.75 180 TYR A O 1
ATOM 1431 N N . ALA A 1 181 ? 18.268 3.898 -2.027 1.00 91.62 181 ALA A N 1
ATOM 1432 C CA . ALA A 1 181 ? 18.165 5.016 -1.105 1.00 91.62 181 ALA A CA 1
ATOM 1433 C C . ALA A 1 181 ? 16.736 5.150 -0.562 1.00 91.62 181 ALA A C 1
ATOM 1435 O O . ALA A 1 181 ? 16.570 5.238 0.654 1.00 91.62 181 ALA A O 1
ATOM 1436 N N . ALA A 1 182 ? 15.710 5.087 -1.413 1.00 90.69 182 ALA A N 1
ATOM 1437 C CA . ALA A 1 182 ? 14.311 5.168 -1.003 1.00 90.69 182 ALA A CA 1
ATOM 1438 C C . ALA A 1 182 ? 13.941 4.067 0.005 1.00 90.69 182 ALA A C 1
ATOM 1440 O O . ALA A 1 182 ? 13.385 4.369 1.062 1.00 90.69 182 ALA A O 1
ATOM 1441 N N . ILE A 1 183 ? 14.338 2.815 -0.252 1.00 90.19 183 ILE A N 1
ATOM 1442 C CA . ILE A 1 183 ? 14.122 1.692 0.676 1.00 90.19 183 ILE A CA 1
ATOM 1443 C C . ILE A 1 183 ? 14.827 1.955 2.014 1.00 90.19 183 ILE A C 1
ATOM 1445 O O . ILE A 1 183 ? 14.221 1.845 3.082 1.00 90.19 183 ILE A O 1
ATOM 1449 N N . ARG A 1 184 ? 16.099 2.372 1.982 1.00 92.00 184 ARG A N 1
ATOM 1450 C CA . ARG A 1 184 ? 16.880 2.667 3.194 1.00 92.00 184 ARG A CA 1
ATOM 1451 C C . ARG A 1 184 ? 16.303 3.834 3.999 1.00 92.00 184 ARG A C 1
ATOM 1453 O O . ARG A 1 184 ? 16.393 3.843 5.228 1.00 92.00 184 ARG A O 1
ATOM 1460 N N . TRP A 1 185 ? 15.771 4.854 3.332 1.00 91.19 185 TRP A N 1
ATOM 1461 C CA . TRP A 1 185 ? 15.083 5.971 3.979 1.00 91.19 185 TRP A CA 1
ATOM 1462 C C . TRP A 1 185 ? 13.748 5.524 4.585 1.00 91.19 185 TRP A C 1
ATOM 1464 O O . TRP A 1 185 ? 13.475 5.875 5.730 1.00 91.19 185 TRP A O 1
ATOM 1474 N N . GLY A 1 186 ? 12.982 4.678 3.892 1.00 89.12 186 GLY A N 1
ATOM 1475 C CA . GLY A 1 186 ? 11.739 4.096 4.404 1.00 89.12 186 GLY A CA 1
ATOM 1476 C C . GLY A 1 186 ? 11.941 3.270 5.677 1.00 89.12 186 GLY A C 1
ATOM 1477 O O . GLY A 1 186 ? 11.258 3.499 6.674 1.00 89.12 186 GLY A O 1
ATOM 1478 N N . ILE A 1 187 ? 12.939 2.378 5.694 1.00 90.06 187 ILE A N 1
ATOM 1479 C CA . ILE A 1 187 ? 13.273 1.563 6.878 1.00 90.06 187 ILE A CA 1
ATOM 1480 C C . ILE A 1 187 ? 13.684 2.453 8.059 1.00 90.06 187 ILE A C 1
ATOM 1482 O O . ILE A 1 187 ? 13.216 2.252 9.179 1.00 90.06 187 ILE A O 1
ATOM 1486 N N . ARG A 1 188 ? 14.521 3.473 7.822 1.00 90.31 188 ARG A N 1
ATOM 1487 C CA . ARG A 1 188 ? 14.908 4.432 8.872 1.00 90.31 188 ARG A CA 1
ATOM 1488 C C . ARG A 1 188 ? 13.713 5.233 9.390 1.00 90.31 188 ARG A C 1
ATOM 1490 O O . ARG A 1 188 ? 13.613 5.444 10.594 1.00 90.31 188 ARG A O 1
ATOM 1497 N N . GLY A 1 189 ? 12.797 5.639 8.512 1.00 88.69 189 GLY A N 1
ATOM 1498 C CA . GLY A 1 189 ? 11.557 6.316 8.892 1.00 88.69 189 GLY A CA 1
ATOM 1499 C C . GLY A 1 189 ? 10.670 5.450 9.787 1.00 88.69 189 GLY A C 1
ATOM 1500 O O . GLY A 1 189 ? 10.246 5.905 10.848 1.00 88.69 189 GLY A O 1
ATOM 1501 N N . LEU A 1 190 ? 10.461 4.183 9.412 1.00 90.62 190 LEU A N 1
ATOM 1502 C CA . LEU A 1 190 ? 9.722 3.208 10.223 1.00 90.62 190 LEU A CA 1
ATOM 1503 C C . LEU A 1 190 ? 10.378 2.984 11.587 1.00 90.62 190 LEU A C 1
ATOM 1505 O O . LEU A 1 190 ? 9.693 2.986 12.607 1.00 90.62 190 LEU A O 1
ATOM 1509 N N . MET A 1 191 ? 11.703 2.844 11.621 1.00 90.69 191 MET A N 1
ATOM 1510 C CA . MET A 1 191 ? 12.450 2.665 12.863 1.00 90.69 191 MET A CA 1
ATOM 1511 C C . MET A 1 191 ? 12.322 3.889 13.786 1.00 90.69 191 MET A C 1
ATOM 1513 O O . MET A 1 191 ? 12.073 3.741 14.982 1.00 90.69 191 MET A O 1
ATOM 1517 N N . ASN A 1 192 ? 12.393 5.103 13.237 1.00 91.44 192 ASN A N 1
ATOM 1518 C CA . ASN A 1 192 ? 12.193 6.336 14.001 1.00 91.44 192 ASN A CA 1
ATOM 1519 C C . ASN A 1 192 ? 10.754 6.469 14.523 1.00 91.44 192 ASN A C 1
ATOM 1521 O O . ASN A 1 192 ? 10.551 6.855 15.676 1.00 91.44 192 ASN A O 1
ATOM 1525 N N . ALA A 1 193 ? 9.755 6.115 13.710 1.00 88.19 193 ALA A N 1
ATOM 1526 C CA . ALA A 1 193 ? 8.353 6.098 14.125 1.00 88.19 193 ALA A CA 1
ATOM 1527 C C . ALA A 1 193 ? 8.107 5.069 15.241 1.00 88.19 193 ALA A C 1
ATOM 1529 O O . ALA A 1 193 ? 7.425 5.367 16.223 1.00 88.19 193 ALA A O 1
ATOM 1530 N N . TRP A 1 194 ? 8.723 3.889 15.135 1.00 88.38 194 TRP A N 1
ATOM 1531 C CA . TRP A 1 194 ? 8.685 2.860 16.170 1.00 88.38 194 TRP A CA 1
ATOM 1532 C C . TRP A 1 194 ? 9.299 3.347 17.487 1.00 88.38 194 TRP A C 1
ATOM 1534 O O . TRP A 1 194 ? 8.673 3.213 18.540 1.00 88.38 194 TRP A O 1
ATOM 1544 N N . TYR A 1 195 ? 10.482 3.970 17.445 1.00 88.19 195 TYR A N 1
ATOM 1545 C CA . TYR A 1 195 ? 11.102 4.548 18.640 1.00 88.19 195 TYR A CA 1
ATOM 1546 C C . TYR A 1 195 ? 10.237 5.649 19.267 1.00 88.19 195 TYR A C 1
ATOM 1548 O O . TYR A 1 195 ? 10.057 5.664 20.487 1.00 88.19 195 TYR A O 1
ATOM 1556 N N . ALA A 1 196 ? 9.632 6.523 18.458 1.00 88.25 196 ALA A N 1
ATOM 1557 C CA . ALA A 1 196 ? 8.726 7.562 18.944 1.00 88.25 196 ALA A CA 1
ATOM 1558 C C . ALA A 1 196 ? 7.465 6.979 19.611 1.00 88.25 196 ALA A C 1
ATOM 1560 O O . ALA A 1 196 ? 7.031 7.465 20.660 1.00 88.25 196 ALA A O 1
ATOM 1561 N N . PHE A 1 197 ? 6.896 5.913 19.041 1.00 86.44 197 PHE A N 1
ATOM 1562 C CA . PHE A 1 197 ? 5.744 5.209 19.605 1.00 86.44 197 PHE A CA 1
ATOM 1563 C C . PHE A 1 197 ? 6.078 4.539 20.946 1.00 86.44 197 PHE A C 1
ATOM 1565 O O . PHE A 1 197 ? 5.372 4.741 21.938 1.00 86.44 197 PHE A O 1
ATOM 1572 N N . GLN A 1 198 ? 7.198 3.811 21.010 1.00 86.25 198 GLN A N 1
ATOM 1573 C CA . GLN A 1 198 ? 7.694 3.187 22.242 1.00 86.25 198 GLN A CA 1
ATOM 1574 C C . GLN A 1 198 ? 7.932 4.225 23.351 1.00 86.25 198 GLN A C 1
ATOM 1576 O O . GLN A 1 198 ? 7.608 3.985 24.516 1.00 86.25 198 GLN A O 1
ATOM 1581 N N . TRP A 1 199 ? 8.435 5.410 22.997 1.00 78.00 199 TRP A N 1
ATOM 1582 C CA . TRP A 1 199 ? 8.678 6.482 23.961 1.00 78.00 199 TRP A CA 1
ATOM 1583 C C . TRP A 1 199 ? 7.387 7.119 24.503 1.00 78.00 199 TRP A C 1
ATOM 1585 O O . TRP A 1 199 ? 7.324 7.482 25.678 1.00 78.00 199 TRP A O 1
ATOM 1595 N N . ARG A 1 200 ? 6.319 7.212 23.694 1.00 80.50 200 ARG A N 1
ATOM 1596 C CA . ARG A 1 200 ? 4.988 7.647 24.170 1.00 80.50 200 ARG A CA 1
ATOM 1597 C C . ARG A 1 200 ? 4.361 6.636 25.126 1.00 80.50 200 ARG A C 1
ATOM 1599 O O . ARG A 1 200 ? 3.820 7.041 26.149 1.00 80.50 200 ARG A O 1
ATOM 1606 N N . ARG A 1 201 ? 4.498 5.335 24.846 1.00 78.12 201 ARG A N 1
ATOM 1607 C CA . ARG A 1 201 ? 3.980 4.271 25.720 1.00 78.12 201 ARG A CA 1
ATOM 1608 C C . ARG A 1 201 ? 4.600 4.308 27.122 1.00 78.12 201 ARG A C 1
ATOM 1610 O O . ARG A 1 201 ? 3.893 4.070 28.090 1.00 78.12 201 ARG A O 1
ATOM 1617 N N . LYS A 1 202 ? 5.891 4.643 27.243 1.00 75.38 202 LYS A N 1
ATOM 1618 C CA . LYS A 1 202 ? 6.579 4.745 28.545 1.00 75.38 202 LYS A CA 1
ATOM 1619 C C . LYS A 1 202 ? 6.210 5.987 29.366 1.00 75.38 202 LYS A C 1
ATOM 1621 O O . LYS A 1 202 ? 6.392 5.963 30.574 1.00 75.38 202 LYS A O 1
ATOM 1626 N N . ARG A 1 203 ? 5.708 7.062 28.745 1.00 64.56 203 ARG A N 1
ATOM 1627 C CA . ARG A 1 203 ? 5.354 8.310 29.453 1.00 64.56 203 ARG A CA 1
ATOM 1628 C C . ARG A 1 203 ? 3.909 8.378 29.948 1.00 64.56 203 ARG A C 1
ATOM 1630 O O . ARG A 1 203 ? 3.633 9.198 30.804 1.00 64.56 203 ARG A O 1
ATOM 1637 N N . GLY A 1 204 ? 3.011 7.526 29.453 1.00 57.72 204 GLY A N 1
ATOM 1638 C CA . GLY A 1 204 ? 1.630 7.429 29.954 1.00 57.72 204 GLY A CA 1
ATOM 1639 C C . GLY A 1 204 ? 1.454 6.514 31.172 1.00 57.72 204 GLY A C 1
ATOM 1640 O O . GLY A 1 204 ? 0.324 6.164 31.487 1.00 57.72 204 GLY A O 1
ATOM 1641 N N . ALA A 1 205 ? 2.551 6.064 31.790 1.00 53.41 205 ALA A N 1
ATOM 1642 C CA . ALA A 1 205 ? 2.557 5.130 32.919 1.00 53.41 205 ALA A CA 1
ATOM 1643 C C . ALA A 1 205 ? 3.050 5.765 34.239 1.00 53.41 205 ALA A C 1
ATOM 1645 O O . ALA A 1 205 ? 3.348 5.032 35.178 1.00 53.41 205 ALA A O 1
ATOM 1646 N N . TYR A 1 206 ? 3.147 7.098 34.294 1.00 45.16 206 TYR A N 1
ATOM 1647 C CA . TYR A 1 206 ? 3.448 7.878 35.498 1.00 45.16 206 TYR A CA 1
ATOM 1648 C C . TYR A 1 206 ? 2.337 8.890 35.746 1.00 45.16 206 TYR A C 1
ATOM 1650 O O . TYR A 1 206 ? 1.861 9.465 34.738 1.00 45.16 206 TYR A O 1
#

Foldseek 3Di:
DALVVLLVLLLVLLVVDDPVVSVVVSVVVVVQCVVCVVVVHHRVRSDVVVPHSNVVSVVVVVVQPFDQPPVRDTDGPPVPPPPPVVVVVVVVVCVVCVVVVVVVVVVVVVVVVVVVVVLVVVLVVLVVVLVLLVCCLVPVVCSCVDPDNDPVSNPDDSVVSVVSSVVSVVVSVVSVVVSVVVVVVVVVVVVVVVVVVVVVVVVVPD

Solvent-accessible surface area (backbone atoms only — not comparable to full-atom values): 11465 Å² total; per-residue (Å²): 92,49,61,67,62,44,52,52,50,26,48,63,63,39,65,87,53,57,71,67,58,50,52,52,55,51,47,57,53,50,51,51,51,53,53,38,47,74,71,71,46,52,53,46,55,50,40,60,72,73,49,56,44,64,57,54,31,48,51,53,56,65,73,46,63,71,51,72,49,101,84,72,50,83,52,75,60,74,73,67,73,62,76,63,51,62,55,51,52,50,50,53,51,46,61,63,43,46,60,53,52,52,51,55,51,50,52,56,52,48,53,54,51,49,54,52,49,52,53,51,50,52,41,49,51,44,41,53,51,16,50,41,41,43,40,41,74,78,39,46,74,58,26,71,75,35,98,70,58,56,74,76,64,71,80,48,53,72,69,58,43,52,53,50,18,53,51,30,50,52,50,32,54,50,50,53,49,50,50,52,49,51,52,56,50,49,54,51,50,52,52,51,51,49,52,54,51,55,54,52,63,67,62,75,76,112

pLDDT: mean 82.74, std 13.85, range [42.91, 95.5]

Secondary structure (DSSP, 8-state):
--HHHHHHHHHHHHTTS-HHHHHHHHHHHHHHHHHHHHTT--HHHHHHHH--HHHHHHHHHHHTT-EEPTT--EE-------HHHHHHHHHHHHHHHHHHHHHHHHHHHHHHHHHHHHHHHHHHHHHHHHHHHHHHHH-HHHHHTSS---HHHHTS-HHHHHHHHHHHHHHHHHHHHHHHHHHHHHHHHHHHHHHHHHHHHHHTT-

Sequence (206 aa):
MRQEEFLDLLTYYLRRLPDSVIADIRQDYMEHYAMGLAQGKTEEEISQELGSPREIAIDYLDNERVFIDDEGALAVNESQKPRTVHWFWKLVLFLIALPFILALLSVIVSIVASVVSVWLGVILTVAVLGGSVLVSVFRPDLFNNGVVNIGLVNDLSLLTKICLAIFLICLTLLLIYSLYAAIRWGIRGLMNAWYAFQWRRKRGAY

Organism: NCBI:txid119206

Mean predicted aligned error: 17.52 Å

Radius of gyration: 42.7 Å; Cα contacts (8 Å, |Δi|>4): 116; chains: 1; bounding box: 79×49×100 Å